Protein AF-A0A1I3XAD9-F1 (afdb_monomer_lite)

Secondary structure (DSSP, 8-state):
------HHHHTTS-HHHHHHHHHHHHHHHHHHHHHHHHHHHHHHHTT---TTS-GGGGGHHHHHTTSS-HHHHHHHTT-HHHHHHHTTS-HHHHHHHHTT--EEEEEEETTEEEEEEE-GGG--HHHHHHHEETTEEPPHHHHHHHHHHHHHHHTTTS----EEE-TTS-EEETTEEE-HHHHHHHHHHTT------------PPPPP-

pLDDT: mean 83.0, std 15.68, range [36.0, 98.0]

Radius of gyration: 29.57 Å; chains: 1; bounding box: 66×82×66 Å

Foldseek 3Di:
DDPDPDPVNLVPDDPVVNVVVVVVVVVVVQVVLLVVLLVVVVCVVVVHDPVPDQLLSVCSVCSPVVQERSQLSVQCSVPVLLRVQCSLDDHVVSNCLSVFAWFWFWDDDPNDTDIDTGRSVPDDSVRSVLQGDSVGGDDHVSSRVVVVVCVVCVVVPPPPFDWDADPVGWTDGNPDIDHPVNCCVVCVVVVDDDDDPPDPPPDDDDDDD

Structure (mmCIF, N/CA/C/O backbone):
data_AF-A0A1I3XAD9-F1
#
_entry.id   AF-A0A1I3XAD9-F1
#
loop_
_atom_site.group_PDB
_atom_site.id
_atom_site.type_symbol
_atom_site.label_atom_id
_atom_site.label_alt_id
_atom_site.label_comp_id
_atom_site.label_asym_id
_atom_site.label_entity_id
_atom_site.label_seq_id
_atom_site.pdbx_PDB_ins_code
_atom_site.Cartn_x
_atom_site.Cartn_y
_atom_site.Cartn_z
_atom_site.occupancy
_atom_site.B_iso_or_equiv
_atom_site.auth_seq_id
_atom_site.auth_comp_id
_atom_site.auth_asym_id
_atom_site.auth_atom_id
_atom_site.pdbx_PDB_model_num
ATOM 1 N N . MET A 1 1 ? -20.813 1.554 31.796 1.00 36.69 1 MET A N 1
ATOM 2 C CA . MET A 1 1 ? -20.181 0.317 32.292 1.00 36.69 1 MET A CA 1
ATOM 3 C C . MET A 1 1 ? -19.668 -0.424 31.075 1.00 36.69 1 MET A C 1
ATOM 5 O O . MET A 1 1 ? -20.460 -1.034 30.375 1.00 36.69 1 MET A O 1
ATOM 9 N N . THR A 1 2 ? -18.396 -0.248 30.735 1.00 48.62 2 THR A N 1
ATOM 10 C CA . THR A 1 2 ? -17.738 -1.014 29.672 1.00 48.62 2 THR A CA 1
ATOM 11 C C . THR A 1 2 ? -17.387 -2.379 30.251 1.00 48.62 2 THR A C 1
ATOM 13 O O . THR A 1 2 ? -16.624 -2.447 31.211 1.00 48.62 2 THR A O 1
ATOM 16 N N . ASN A 1 3 ? -17.983 -3.453 29.728 1.00 61.06 3 ASN A N 1
ATOM 17 C CA . ASN A 1 3 ? -17.513 -4.804 30.031 1.00 61.06 3 ASN A CA 1
ATOM 18 C C . ASN A 1 3 ? -16.080 -4.912 29.509 1.00 61.06 3 ASN A C 1
ATOM 20 O O . ASN A 1 3 ? -15.843 -4.784 28.311 1.00 61.06 3 ASN A O 1
ATOM 24 N N . GLU A 1 4 ? -15.126 -5.078 30.417 1.00 80.62 4 GLU A N 1
ATOM 25 C CA . GLU A 1 4 ? -13.714 -5.174 30.072 1.00 80.62 4 GLU A CA 1
ATOM 26 C C . GLU A 1 4 ? -13.449 -6.526 29.392 1.00 80.62 4 GLU A C 1
ATOM 28 O O . GLU A 1 4 ? -13.711 -7.596 29.956 1.00 80.62 4 GLU A O 1
ATOM 33 N N . PHE A 1 5 ? -12.968 -6.489 28.148 1.00 80.75 5 PHE A N 1
ATOM 34 C CA . PHE A 1 5 ? -12.587 -7.689 27.409 1.00 80.75 5 PHE A CA 1
ATOM 35 C C . PHE A 1 5 ? -11.226 -8.181 27.923 1.00 80.75 5 PHE A C 1
ATOM 37 O O . PHE A 1 5 ? -10.174 -7.703 27.503 1.00 80.75 5 PHE A O 1
ATOM 44 N N . THR A 1 6 ? -11.243 -9.105 28.886 1.00 85.75 6 THR A N 1
ATOM 45 C CA . THR A 1 6 ? -10.037 -9.682 29.500 1.00 85.75 6 THR A CA 1
ATOM 46 C C . THR A 1 6 ? -9.689 -11.045 28.897 1.00 85.75 6 THR A C 1
ATOM 48 O O . THR A 1 6 ? -10.543 -11.740 28.345 1.00 85.75 6 THR A O 1
ATOM 51 N N . LEU A 1 7 ? -8.430 -11.475 29.054 1.00 76.81 7 LEU A N 1
ATOM 52 C CA . LEU A 1 7 ? -7.969 -12.793 28.592 1.00 76.81 7 LEU A CA 1
ATOM 53 C C . LEU A 1 7 ? -8.743 -13.952 29.249 1.00 76.81 7 LEU A C 1
ATOM 55 O O . LEU A 1 7 ? -8.969 -14.985 28.624 1.00 76.81 7 LEU A O 1
ATOM 59 N N . GLU A 1 8 ? -9.144 -13.788 30.509 1.00 84.06 8 GLU A N 1
ATOM 60 C CA . GLU A 1 8 ? -9.916 -14.787 31.253 1.00 84.06 8 GLU A CA 1
ATOM 61 C C . GLU A 1 8 ? -11.344 -14.917 30.708 1.00 84.06 8 GLU A C 1
ATOM 63 O O . GLU A 1 8 ? -11.815 -16.032 30.494 1.00 84.06 8 GLU A O 1
ATOM 68 N N . ASN A 1 9 ? -11.985 -13.793 30.369 1.00 80.69 9 ASN A N 1
ATOM 69 C CA . ASN A 1 9 ? -13.290 -13.785 29.706 1.00 80.69 9 ASN A CA 1
ATOM 70 C C . ASN A 1 9 ? -13.207 -14.398 28.300 1.00 80.69 9 ASN A C 1
ATOM 72 O O . ASN A 1 9 ? -14.064 -15.199 27.932 1.00 80.69 9 ASN A O 1
ATOM 76 N N . ALA A 1 10 ? -12.147 -14.088 27.544 1.00 82.94 10 ALA A N 1
ATOM 77 C CA . ALA A 1 10 ? -11.934 -14.603 26.192 1.00 82.94 10 ALA A CA 1
ATOM 78 C C . ALA A 1 10 ? -11.789 -16.137 26.143 1.00 82.94 10 ALA A C 1
ATOM 80 O O . ALA A 1 10 ? -12.304 -16.770 25.228 1.00 82.94 10 ALA A O 1
ATOM 81 N N . ARG A 1 11 ? -11.155 -16.765 27.145 1.00 86.44 11 ARG A N 1
ATOM 82 C CA . ARG A 1 11 ? -10.999 -18.236 27.211 1.00 86.44 11 ARG A CA 1
ATOM 83 C C . ARG A 1 11 ? -12.318 -19.003 27.317 1.00 86.44 11 ARG A C 1
ATOM 85 O O . ARG A 1 11 ? -12.340 -20.192 27.021 1.00 86.44 11 ARG A O 1
ATOM 92 N N . ASN A 1 12 ? -13.384 -18.337 27.757 1.00 91.00 12 ASN A N 1
ATOM 93 C CA . ASN A 1 12 ? -14.710 -18.930 27.910 1.00 91.00 12 ASN A CA 1
ATOM 94 C C . ASN A 1 12 ? -15.613 -18.694 26.686 1.00 91.00 12 ASN A C 1
ATOM 96 O O . ASN A 1 12 ? -16.762 -19.135 26.686 1.00 91.00 12 ASN A O 1
ATOM 100 N N . LEU A 1 13 ? -15.123 -17.988 25.662 1.00 85.94 13 LEU A N 1
ATOM 101 C CA . LEU A 1 13 ? -15.841 -17.755 24.412 1.00 85.94 13 LEU A CA 1
ATOM 102 C C . LEU A 1 13 ? -15.621 -18.910 23.431 1.00 85.94 13 LEU A C 1
ATOM 104 O O . LEU A 1 13 ? -14.586 -19.572 23.434 1.00 85.94 13 LEU A O 1
ATOM 108 N N . THR A 1 14 ? -16.601 -19.130 22.560 1.00 91.88 14 THR A N 1
ATOM 109 C CA . THR A 1 14 ? -16.443 -20.019 21.401 1.00 91.88 14 THR A CA 1
ATOM 110 C C . THR A 1 14 ? -15.538 -19.388 20.342 1.00 91.88 14 THR A C 1
ATOM 112 O O . THR A 1 14 ? -15.427 -18.163 20.268 1.00 91.88 14 THR A O 1
ATOM 115 N N . ASP A 1 15 ? -14.955 -20.206 19.462 1.00 82.19 15 ASP A N 1
ATOM 116 C CA . ASP A 1 15 ? -14.120 -19.730 18.348 1.00 82.19 15 ASP A CA 1
ATOM 117 C C . ASP A 1 15 ? -14.834 -18.669 17.498 1.00 82.19 15 ASP A C 1
ATOM 119 O O . ASP A 1 15 ? -14.246 -17.643 17.162 1.00 82.19 15 ASP A O 1
ATOM 123 N N . GLN A 1 16 ? -16.125 -18.864 17.208 1.00 77.06 16 GLN A N 1
ATOM 124 C CA . GLN A 1 16 ? -16.910 -17.889 16.449 1.00 77.06 16 GLN A CA 1
ATOM 125 C C . GLN A 1 16 ? -17.059 -16.561 17.206 1.00 77.06 16 GLN A C 1
ATOM 127 O O . GLN A 1 16 ? -16.870 -15.503 16.616 1.00 77.06 16 GLN A O 1
ATOM 132 N N . GLN A 1 17 ? -17.324 -16.599 18.516 1.00 75.62 17 GLN A N 1
ATOM 133 C CA . GLN A 1 17 ? -17.413 -15.389 19.343 1.00 75.62 17 GLN A CA 1
ATOM 134 C C . GLN A 1 17 ? -16.070 -14.661 19.459 1.00 75.62 17 GLN A C 1
ATOM 136 O O . GLN A 1 17 ? -16.050 -13.435 19.510 1.00 75.62 17 GLN A O 1
ATOM 141 N N . LEU A 1 18 ? -14.952 -15.390 19.487 1.00 69.31 18 LEU A N 1
ATOM 142 C CA . LEU A 1 18 ? -13.614 -14.798 19.448 1.00 69.31 18 LEU A CA 1
ATOM 143 C C . LEU A 1 18 ? -13.343 -14.115 18.107 1.00 69.31 18 LEU A C 1
ATOM 145 O O . LEU A 1 18 ? -12.807 -13.010 18.092 1.00 69.31 18 LEU A O 1
ATOM 149 N N . VAL A 1 19 ? -13.738 -14.740 16.995 1.00 70.88 19 VAL A N 1
ATOM 150 C CA . VAL A 1 19 ? -13.646 -14.137 15.658 1.00 70.88 19 VAL A CA 1
ATOM 151 C C . VAL A 1 19 ? -14.513 -12.882 15.564 1.00 70.88 19 VAL A C 1
ATOM 153 O O . VAL A 1 19 ? -14.051 -11.870 15.042 1.00 70.88 19 VAL A O 1
ATOM 156 N N . ASP A 1 20 ? -15.738 -12.912 16.085 1.00 73.75 20 ASP A N 1
ATOM 157 C CA . ASP A 1 20 ? -16.648 -11.765 16.048 1.00 73.75 20 ASP A CA 1
ATOM 158 C C . ASP A 1 20 ? -16.145 -10.616 16.939 1.00 73.75 20 ASP A C 1
ATOM 160 O O . ASP A 1 20 ? -16.096 -9.474 16.488 1.00 73.75 20 ASP A O 1
ATOM 164 N N . ALA A 1 21 ? -15.670 -10.915 18.154 1.00 74.19 21 ALA A N 1
ATOM 165 C CA . ALA A 1 21 ? -15.057 -9.925 19.044 1.00 74.19 21 ALA A CA 1
ATOM 166 C C . ALA A 1 21 ? -13.765 -9.334 18.453 1.00 74.19 21 ALA A C 1
ATOM 168 O O . ALA A 1 21 ? -13.496 -8.142 18.600 1.00 74.19 21 ALA A O 1
ATOM 169 N N . LEU A 1 22 ? -12.971 -10.150 17.750 1.00 71.06 22 LEU A N 1
ATOM 170 C CA . LEU A 1 22 ? -11.796 -9.680 17.020 1.00 71.06 22 LEU A CA 1
ATOM 171 C C . LEU A 1 22 ? -12.199 -8.721 15.894 1.00 71.06 22 LEU A C 1
ATOM 173 O O . LEU A 1 22 ? -11.608 -7.652 15.781 1.00 71.06 22 LEU A O 1
ATOM 177 N N . LYS A 1 23 ? -13.212 -9.068 15.090 1.00 72.62 23 LYS A N 1
ATOM 178 C CA . LYS A 1 23 ? -13.738 -8.191 14.031 1.00 72.62 23 LYS A CA 1
ATOM 179 C C . LYS A 1 23 ? -14.268 -6.874 14.591 1.00 72.62 23 LYS A C 1
ATOM 181 O O . LYS A 1 23 ? -13.984 -5.826 14.024 1.00 72.62 23 LYS A O 1
ATOM 186 N N . GLU A 1 24 ? -14.988 -6.913 15.710 1.00 75.06 24 GLU A N 1
ATOM 187 C CA . GLU A 1 24 ? -15.470 -5.711 16.397 1.00 75.06 24 GLU A CA 1
ATOM 188 C C . GLU A 1 24 ? -14.301 -4.835 16.878 1.00 75.06 24 GLU A C 1
ATOM 190 O O . GLU A 1 24 ? -14.274 -3.634 16.610 1.00 75.06 24 GLU A O 1
ATOM 195 N N . GLY A 1 25 ? -13.283 -5.435 17.504 1.00 76.75 25 GLY A N 1
ATOM 196 C CA . GLY A 1 25 ? -12.079 -4.723 17.937 1.00 76.75 25 GLY A CA 1
ATOM 197 C C . GLY A 1 25 ? -11.274 -4.119 16.780 1.00 76.75 25 GLY A C 1
ATOM 198 O O . GLY A 1 25 ? -10.766 -3.000 16.898 1.00 76.75 25 GLY A O 1
ATOM 199 N N . LEU A 1 26 ? -11.185 -4.821 15.647 1.00 73.69 26 LEU A N 1
ATOM 200 C CA . LEU A 1 26 ? -10.559 -4.311 14.424 1.00 73.69 26 LEU A CA 1
ATOM 201 C C . LEU A 1 26 ? -11.357 -3.144 13.832 1.00 73.69 26 LEU A C 1
ATOM 203 O O . LEU A 1 26 ? -10.770 -2.098 13.577 1.00 73.69 26 LEU A O 1
ATOM 207 N N . ALA A 1 27 ? -12.684 -3.248 13.734 1.00 75.25 27 ALA A N 1
ATOM 208 C CA . ALA A 1 27 ? -13.535 -2.158 13.252 1.00 75.25 27 ALA A CA 1
ATOM 209 C C . ALA A 1 27 ? -13.432 -0.899 14.135 1.00 75.25 27 ALA A C 1
ATOM 211 O O . ALA A 1 27 ? -13.330 0.222 13.635 1.00 75.25 27 ALA A O 1
ATOM 212 N N . MET A 1 28 ? -13.384 -1.068 15.463 1.00 76.56 28 MET A N 1
ATOM 213 C CA . MET A 1 28 ? -13.118 0.042 16.386 1.00 76.56 28 MET A CA 1
ATOM 214 C C . MET A 1 28 ? -11.730 0.656 16.165 1.00 76.56 28 MET A C 1
ATOM 216 O O . MET A 1 28 ? -11.556 1.868 16.311 1.00 76.56 28 MET A O 1
ATOM 220 N N . SER A 1 29 ? -10.745 -0.169 15.810 1.00 85.25 29 SER A N 1
ATOM 221 C CA . SER A 1 29 ? -9.388 0.280 15.501 1.00 85.25 29 SER A CA 1
ATOM 222 C C . SER A 1 29 ? -9.341 1.058 14.185 1.00 85.25 29 SER A C 1
ATOM 224 O O . SER A 1 29 ? -8.701 2.102 14.140 1.00 85.25 29 SER A O 1
ATOM 226 N N . GLU A 1 30 ? -10.054 0.624 13.145 1.00 89.88 30 GLU A N 1
ATOM 227 C CA . GLU A 1 30 ? -10.167 1.346 11.871 1.00 89.88 30 GLU A CA 1
ATOM 228 C C . GLU A 1 30 ? -10.804 2.725 12.046 1.00 89.88 30 GLU A C 1
ATOM 230 O O . GLU A 1 30 ? -10.274 3.719 11.546 1.00 89.88 30 GLU A O 1
ATOM 235 N N . GLU A 1 31 ? -11.897 2.811 12.806 1.00 90.31 31 GLU A N 1
ATOM 236 C CA . GLU A 1 31 ? -12.541 4.091 13.108 1.00 90.31 31 GLU A CA 1
ATOM 237 C C . GLU A 1 31 ? -11.635 4.985 13.968 1.00 90.31 31 GLU A C 1
ATOM 239 O O . GLU A 1 31 ? -11.528 6.193 13.743 1.00 90.31 31 GLU A O 1
ATOM 244 N N . GLY A 1 32 ? -10.901 4.392 14.914 1.00 89.69 32 GLY A N 1
ATOM 245 C CA . GLY A 1 32 ? -9.867 5.083 15.681 1.00 89.69 32 GLY A CA 1
ATOM 246 C C . GLY A 1 32 ? -8.747 5.641 14.797 1.00 89.69 32 GLY A C 1
ATOM 247 O O . GLY A 1 32 ? -8.360 6.801 14.953 1.00 89.69 32 GLY A O 1
ATOM 248 N N . ILE A 1 33 ? -8.257 4.852 13.835 1.00 93.06 33 ILE A N 1
ATOM 249 C CA . ILE A 1 33 ? -7.243 5.267 12.856 1.00 93.06 33 ILE A CA 1
ATOM 250 C C . ILE A 1 33 ? -7.789 6.393 11.980 1.00 93.06 33 ILE A C 1
ATOM 252 O O . ILE A 1 33 ? -7.091 7.386 11.783 1.00 93.06 33 ILE A O 1
ATOM 256 N N . ARG A 1 34 ? -9.037 6.292 11.508 1.00 94.75 34 ARG A N 1
ATOM 257 C CA . ARG A 1 34 ? -9.701 7.340 10.721 1.00 94.75 34 ARG A CA 1
ATOM 258 C C . ARG A 1 34 ? -9.783 8.655 11.497 1.00 94.75 34 ARG A C 1
ATOM 260 O O . ARG A 1 34 ? -9.341 9.688 10.998 1.00 94.75 34 ARG A O 1
ATOM 267 N N . HIS A 1 35 ? -10.279 8.631 12.733 1.00 87.75 35 HIS A N 1
ATOM 268 C CA . HIS A 1 35 ? -10.352 9.822 13.585 1.00 87.75 35 HIS A CA 1
ATOM 269 C C . HIS A 1 35 ? -8.978 10.431 13.882 1.00 87.75 35 HIS A C 1
ATOM 271 O O . HIS A 1 35 ? -8.809 11.657 13.850 1.00 87.75 35 HIS A O 1
ATOM 277 N N . ALA A 1 36 ? -7.982 9.587 14.156 1.00 87.12 36 ALA A N 1
ATOM 278 C CA . ALA A 1 36 ? -6.614 10.035 14.356 1.00 87.12 36 ALA A CA 1
ATOM 279 C C . ALA A 1 36 ? -6.052 10.668 13.075 1.00 87.12 36 ALA A C 1
ATOM 281 O O . ALA A 1 36 ? -5.496 11.757 13.143 1.00 87.12 36 ALA A O 1
ATOM 282 N N . ALA A 1 37 ? -6.272 10.063 11.907 1.00 93.75 37 ALA A N 1
ATOM 283 C CA . ALA A 1 37 ? -5.837 10.593 10.619 1.00 93.75 37 ALA A CA 1
ATOM 284 C C . ALA A 1 37 ? -6.461 11.965 10.307 1.00 93.75 37 ALA A C 1
ATOM 286 O O . ALA A 1 37 ? -5.741 12.889 9.934 1.00 93.75 37 ALA A O 1
ATOM 287 N N . ILE A 1 38 ? -7.762 12.143 10.565 1.00 90.75 38 ILE A N 1
ATOM 288 C CA . ILE A 1 38 ? -8.439 13.449 10.463 1.00 90.75 38 ILE A CA 1
ATOM 289 C C . ILE A 1 38 ? -7.772 14.474 11.390 1.00 90.75 38 ILE A C 1
ATOM 291 O O . ILE A 1 38 ? -7.482 15.600 10.985 1.00 90.75 38 ILE A O 1
ATOM 295 N N . SER A 1 39 ? -7.490 14.080 12.633 1.00 85.19 39 SER A N 1
ATOM 296 C CA . SER A 1 39 ? -6.841 14.957 13.614 1.00 85.19 39 SER A CA 1
ATOM 297 C C . SER A 1 39 ? -5.437 15.369 13.166 1.00 85.19 39 SER A C 1
ATOM 299 O O . SER A 1 39 ? -5.072 16.537 13.281 1.00 85.19 39 SER A O 1
ATOM 301 N N . VAL A 1 40 ? -4.665 14.424 12.626 1.00 87.25 40 VAL A N 1
ATOM 302 C CA . VAL A 1 40 ? -3.318 14.651 12.090 1.00 87.25 40 VAL A CA 1
ATOM 303 C C . VAL A 1 40 ? -3.366 15.600 10.898 1.00 87.25 40 VAL A C 1
ATOM 305 O O . VAL A 1 40 ? -2.654 16.600 10.917 1.00 87.25 40 VAL A O 1
ATOM 308 N N . ALA A 1 41 ? -4.253 15.370 9.926 1.00 88.25 41 ALA A N 1
ATOM 309 C CA . ALA A 1 41 ? -4.398 16.237 8.757 1.00 88.25 41 ALA A CA 1
ATOM 310 C C . ALA A 1 41 ? -4.680 17.699 9.159 1.00 88.25 41 ALA A C 1
ATOM 312 O O . ALA A 1 41 ? -4.013 18.619 8.683 1.00 88.25 41 ALA A O 1
ATOM 313 N N . VAL A 1 42 ? -5.583 17.918 10.124 1.00 83.38 42 VAL A N 1
ATOM 314 C CA . VAL A 1 42 ? -5.889 19.258 10.662 1.00 83.38 42 VAL A CA 1
ATOM 315 C C . VAL A 1 42 ? -4.702 19.867 11.426 1.00 83.38 42 VAL A C 1
ATOM 317 O O . VAL A 1 42 ? -4.504 21.084 11.411 1.00 83.38 42 VAL A O 1
ATOM 320 N N . LEU A 1 43 ? -3.903 19.061 12.131 1.00 76.31 43 LEU A N 1
ATOM 321 C CA . LEU A 1 43 ? -2.706 19.539 12.832 1.00 76.31 43 LEU A CA 1
ATOM 322 C C . LEU A 1 43 ? -1.595 19.951 11.854 1.00 76.31 43 LEU A C 1
ATOM 324 O O . LEU A 1 43 ? -0.964 20.989 12.073 1.00 76.31 43 LEU A O 1
ATOM 328 N N . GLU A 1 44 ? -1.391 19.199 10.771 1.00 88.94 44 GLU A N 1
ATOM 329 C CA . GLU A 1 44 ? -0.445 19.540 9.701 1.00 88.94 44 GLU A CA 1
ATOM 330 C C . GLU A 1 44 ? -0.834 20.840 8.989 1.00 88.94 44 GLU A C 1
ATOM 332 O O . GLU A 1 44 ? 0.017 21.706 8.785 1.00 88.94 44 GLU A O 1
ATOM 337 N N . GLU A 1 45 ? -2.121 21.036 8.680 1.00 87.75 45 GLU A N 1
ATOM 338 C CA . GLU A 1 45 ? -2.640 22.294 8.115 1.00 87.75 45 GLU A CA 1
ATOM 339 C C . GLU A 1 45 ? -2.351 23.508 9.011 1.00 87.75 45 GLU A C 1
ATOM 341 O O . GLU A 1 45 ? -2.126 24.618 8.527 1.00 87.75 45 GLU A O 1
ATOM 346 N N . ARG A 1 46 ? -2.300 23.300 10.332 1.00 89.00 46 ARG A N 1
ATOM 347 C CA . ARG A 1 46 ? -1.933 24.322 11.328 1.00 89.00 46 ARG A CA 1
ATOM 348 C C . ARG A 1 46 ? -0.419 24.488 11.499 1.00 89.00 46 ARG A C 1
ATOM 350 O O . ARG A 1 46 ? 0.009 25.211 12.401 1.00 89.00 46 ARG A O 1
ATOM 357 N N . GLY A 1 47 ? 0.390 23.817 10.681 1.00 89.19 47 GLY A N 1
ATOM 358 C CA . GLY A 1 47 ? 1.848 23.885 10.714 1.00 89.19 47 GLY A CA 1
ATOM 359 C C . GLY A 1 47 ? 2.478 23.157 11.902 1.00 89.19 47 GLY A C 1
ATOM 360 O O . GLY A 1 47 ? 3.574 23.524 12.328 1.00 89.19 47 GLY A O 1
ATOM 361 N N . ARG A 1 48 ? 1.794 22.165 12.489 1.00 88.00 48 ARG A N 1
ATOM 362 C CA . ARG A 1 48 ? 2.388 21.313 13.529 1.00 88.00 48 ARG A CA 1
ATOM 363 C C . ARG A 1 48 ? 3.230 20.211 12.887 1.00 88.00 48 ARG A C 1
ATOM 365 O O . ARG A 1 48 ? 2.833 19.632 11.885 1.00 88.00 48 ARG A O 1
ATOM 372 N N . ASP A 1 49 ? 4.375 19.912 13.496 1.00 88.44 49 ASP A N 1
ATOM 373 C CA . ASP A 1 49 ? 5.249 18.818 13.067 1.00 88.44 49 ASP A CA 1
ATOM 374 C C . ASP A 1 49 ? 4.706 17.466 13.548 1.00 88.44 49 ASP A C 1
ATOM 376 O O . ASP A 1 49 ? 4.535 17.259 14.750 1.00 88.44 49 ASP A O 1
ATOM 380 N N . MET A 1 50 ? 4.446 16.563 12.603 1.00 88.25 50 MET A N 1
ATOM 381 C CA . MET A 1 50 ? 3.899 15.222 12.830 1.00 88.25 50 MET A CA 1
ATOM 382 C C . MET A 1 50 ? 4.930 14.105 12.588 1.00 88.25 50 MET A C 1
ATOM 384 O O . MET A 1 50 ? 4.576 12.928 12.571 1.00 88.25 50 MET A O 1
ATOM 388 N N . SER A 1 51 ? 6.215 14.441 12.433 1.00 85.81 51 SER A N 1
ATOM 389 C CA . SER A 1 51 ? 7.289 13.481 12.123 1.00 85.81 51 SER A CA 1
ATOM 390 C C . SER A 1 51 ? 7.475 12.361 13.159 1.00 85.81 51 SER A C 1
ATOM 392 O O . SER A 1 51 ? 8.046 11.319 12.846 1.00 85.81 51 SER A O 1
ATOM 394 N N . MET A 1 52 ? 6.971 12.558 14.379 1.00 84.50 52 MET A N 1
ATOM 395 C CA . MET A 1 52 ? 7.051 11.607 15.495 1.00 84.50 52 MET A CA 1
ATOM 396 C C . MET A 1 52 ? 5.987 10.498 15.440 1.00 84.50 52 MET A C 1
ATOM 398 O O . MET A 1 52 ? 6.010 9.589 16.271 1.00 84.50 52 MET A O 1
ATOM 402 N N . LEU A 1 53 ? 5.017 10.590 14.527 1.00 88.81 53 LEU A N 1
ATOM 403 C CA . LEU A 1 53 ? 3.918 9.634 14.443 1.00 88.81 53 LEU A CA 1
ATOM 404 C C . LEU A 1 53 ? 4.340 8.318 13.765 1.00 88.81 53 LEU A C 1
ATOM 406 O O . LEU A 1 53 ? 5.265 8.303 12.952 1.00 88.81 53 LEU A O 1
ATOM 410 N N . PRO A 1 54 ? 3.647 7.200 14.062 1.00 89.81 54 PRO A N 1
ATOM 411 C CA . PRO A 1 54 ? 3.834 5.942 13.345 1.00 89.81 54 PRO A CA 1
ATOM 412 C C . PRO A 1 54 ? 3.662 6.079 11.826 1.00 89.81 54 PRO A C 1
ATOM 414 O O . PRO A 1 54 ? 2.847 6.873 11.356 1.00 89.81 54 PRO A O 1
ATOM 417 N N . ASP A 1 55 ? 4.346 5.218 11.065 1.00 90.06 55 ASP A N 1
ATOM 418 C CA . ASP A 1 55 ? 4.327 5.218 9.592 1.00 90.06 55 ASP A CA 1
ATOM 419 C C . ASP A 1 55 ? 2.919 5.143 8.977 1.00 90.06 55 ASP A C 1
ATOM 421 O O . ASP A 1 55 ? 2.712 5.653 7.878 1.00 90.06 55 ASP A O 1
ATOM 425 N N . THR A 1 56 ? 1.941 4.557 9.675 1.00 88.88 56 THR A N 1
ATOM 426 C CA . THR A 1 56 ? 0.532 4.521 9.248 1.00 88.88 56 THR A CA 1
ATOM 427 C C . THR A 1 56 ? -0.036 5.923 9.004 1.00 88.88 56 THR A C 1
ATOM 429 O O . THR A 1 56 ? -0.804 6.119 8.068 1.00 88.88 56 THR A O 1
ATOM 432 N N . PHE A 1 57 ? 0.390 6.923 9.783 1.00 92.75 57 PHE A N 1
ATOM 433 C CA . PHE A 1 57 ? -0.076 8.307 9.652 1.00 92.75 57 PHE A CA 1
ATOM 434 C C . PHE A 1 57 ? 0.696 9.125 8.617 1.00 92.75 57 PHE A C 1
ATOM 436 O O . PHE A 1 57 ? 0.344 10.274 8.373 1.00 92.75 57 PHE A O 1
ATOM 443 N N . ARG A 1 58 ? 1.685 8.533 7.932 1.00 94.00 58 ARG A N 1
ATOM 444 C CA . ARG A 1 58 ? 2.304 9.158 6.752 1.00 94.00 58 ARG A CA 1
ATOM 445 C C . ARG A 1 58 ? 1.275 9.474 5.662 1.00 94.00 58 ARG A C 1
ATOM 447 O O . ARG A 1 58 ? 1.499 10.387 4.878 1.00 94.00 58 ARG A O 1
ATOM 454 N N . TYR A 1 59 ? 0.183 8.712 5.624 1.00 95.69 59 TYR A N 1
ATOM 455 C CA . TYR A 1 59 ? -0.922 8.848 4.674 1.00 95.69 59 TYR A CA 1
ATOM 456 C C . TYR A 1 59 ? -2.198 9.366 5.353 1.00 95.69 59 TYR A C 1
ATOM 458 O O . TYR A 1 59 ? -3.314 9.022 4.966 1.00 95.69 59 TYR A O 1
ATOM 466 N N . ALA A 1 60 ? -2.052 10.138 6.438 1.00 94.19 60 ALA A N 1
ATOM 467 C CA . ALA A 1 60 ? -3.187 10.613 7.225 1.00 94.19 60 ALA A CA 1
ATOM 468 C C . ALA A 1 60 ? -4.180 11.432 6.389 1.00 94.19 60 ALA A C 1
ATOM 470 O O . ALA A 1 60 ? -5.386 11.321 6.596 1.00 94.19 60 ALA A O 1
ATOM 471 N N . ARG A 1 61 ? -3.694 12.216 5.420 1.00 96.19 61 ARG A N 1
ATOM 472 C CA . ARG A 1 61 ? -4.558 13.007 4.541 1.00 96.19 61 ARG A CA 1
ATOM 473 C C . ARG A 1 61 ? -5.407 12.120 3.636 1.00 96.19 61 ARG A C 1
ATOM 475 O O . ARG A 1 61 ? -6.615 12.301 3.582 1.00 96.19 61 ARG A O 1
ATOM 482 N N . GLU A 1 62 ? -4.803 11.129 2.995 1.00 97.62 62 GLU A N 1
ATOM 483 C CA . GLU A 1 62 ? -5.500 10.192 2.116 1.00 97.62 62 GLU A CA 1
ATOM 484 C C . GLU A 1 62 ? -6.551 9.372 2.881 1.00 97.62 62 GLU A C 1
ATOM 486 O O . GLU A 1 62 ? -7.641 9.125 2.366 1.00 97.62 62 GLU A O 1
ATOM 491 N N . ILE A 1 63 ? -6.264 8.995 4.134 1.00 97.00 63 ILE A N 1
ATOM 492 C CA . ILE A 1 63 ? -7.240 8.334 5.016 1.00 97.00 63 ILE A CA 1
ATOM 493 C C . ILE A 1 63 ? -8.376 9.300 5.387 1.00 97.00 63 ILE A C 1
ATOM 495 O O . ILE A 1 63 ? -9.550 8.930 5.327 1.00 97.00 63 ILE A O 1
ATOM 499 N N . ALA A 1 64 ? -8.049 10.543 5.757 1.00 94.12 64 ALA A N 1
ATOM 500 C CA . ALA A 1 64 ? -9.029 11.557 6.151 1.00 94.12 64 ALA A CA 1
ATOM 501 C C . ALA A 1 64 ? -9.973 11.946 5.000 1.00 94.12 64 ALA A C 1
ATOM 503 O O . ALA A 1 64 ? -11.166 12.143 5.222 1.00 94.12 64 ALA A O 1
ATOM 504 N N . GLU A 1 65 ? -9.456 12.008 3.773 1.00 96.75 65 GLU A N 1
ATOM 505 C CA . GLU A 1 65 ? -10.218 12.292 2.551 1.00 96.75 65 GLU A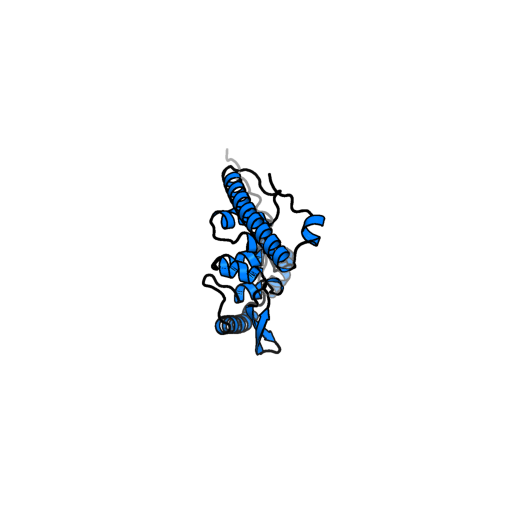 CA 1
ATOM 506 C C . GLU A 1 65 ? -11.006 11.074 2.032 1.00 96.75 65 GLU A C 1
ATOM 508 O O . GLU A 1 65 ? -11.751 11.192 1.060 1.00 96.75 65 GLU A O 1
ATOM 513 N N . GLY A 1 66 ? -10.863 9.904 2.666 1.00 96.38 66 GLY A N 1
ATOM 514 C CA . GLY A 1 66 ? -11.546 8.674 2.262 1.00 96.38 66 GLY A CA 1
ATOM 515 C C . GLY A 1 66 ? -11.000 8.049 0.976 1.00 96.38 66 GLY A C 1
ATOM 516 O O . GLY A 1 66 ? -11.713 7.294 0.321 1.00 96.38 66 GLY A O 1
ATOM 517 N N . GLN A 1 67 ? -9.756 8.362 0.606 1.00 97.44 67 GLN A N 1
ATOM 518 C CA . GLN A 1 67 ? -9.066 7.797 -0.559 1.00 97.44 67 GLN A CA 1
ATOM 519 C C . GLN A 1 67 ? -8.275 6.531 -0.211 1.00 97.44 67 GLN A C 1
ATOM 521 O O . GLN A 1 67 ? -8.072 5.680 -1.071 1.00 97.44 67 GLN A O 1
ATOM 526 N N . LEU A 1 68 ? -7.828 6.402 1.041 1.00 97.88 68 LEU A N 1
ATOM 527 C CA . LEU A 1 68 ? -7.105 5.237 1.545 1.00 97.88 68 LEU A CA 1
ATOM 528 C C . LEU A 1 68 ? -7.888 4.573 2.677 1.00 97.88 68 LEU A C 1
ATOM 530 O O . LEU A 1 68 ? -8.300 5.242 3.628 1.00 97.88 68 LEU A O 1
ATOM 534 N N . SER A 1 69 ? -8.056 3.254 2.605 1.00 97.75 69 SER A N 1
ATOM 535 C CA . SER A 1 69 ? -8.680 2.506 3.694 1.00 97.75 69 SER A CA 1
ATOM 536 C C . SER A 1 69 ? -7.802 2.537 4.958 1.00 97.75 69 SER A C 1
ATOM 538 O O . SER A 1 69 ? -6.595 2.279 4.864 1.00 97.75 69 SER A O 1
ATOM 540 N N . PRO A 1 70 ? -8.369 2.809 6.154 1.00 96.94 70 PRO A N 1
ATOM 541 C CA . PRO A 1 70 ? -7.645 2.701 7.421 1.00 96.94 70 PRO A CA 1
ATOM 542 C C . PRO A 1 70 ? -7.011 1.320 7.636 1.00 96.94 70 PRO A C 1
ATOM 544 O O . PRO A 1 70 ? -5.886 1.233 8.134 1.00 96.94 70 PRO A O 1
ATOM 547 N N . HIS A 1 71 ? -7.707 0.255 7.227 1.00 95.81 71 HIS A N 1
ATOM 548 C CA . HIS A 1 71 ? -7.239 -1.125 7.353 1.00 95.81 71 HIS A CA 1
ATOM 549 C C . HIS A 1 71 ? -6.036 -1.394 6.446 1.00 95.81 71 HIS A C 1
ATOM 551 O O . HIS A 1 71 ? -4.963 -1.785 6.919 1.00 95.81 71 HIS A O 1
ATOM 557 N N . ALA A 1 72 ? -6.153 -1.061 5.157 1.00 97.31 72 ALA A N 1
ATOM 558 C CA . ALA A 1 72 ? -5.039 -1.161 4.219 1.00 97.31 72 ALA A CA 1
ATOM 559 C C . ALA A 1 72 ? -3.830 -0.310 4.648 1.00 97.31 72 ALA A C 1
ATOM 561 O O . ALA A 1 72 ? -2.687 -0.772 4.580 1.00 97.31 72 ALA A O 1
ATOM 562 N N . ALA A 1 73 ? -4.060 0.911 5.145 1.00 96.69 73 ALA A N 1
ATOM 563 C CA . ALA A 1 73 ? -3.001 1.769 5.669 1.00 96.69 73 ALA A CA 1
ATOM 564 C C . ALA A 1 73 ? -2.275 1.125 6.856 1.00 96.69 73 ALA A C 1
ATOM 566 O O . ALA A 1 73 ? -1.048 1.186 6.928 1.00 96.69 73 ALA A O 1
ATOM 567 N N . TRP A 1 74 ? -3.012 0.499 7.776 1.00 94.94 74 TRP A N 1
ATOM 568 C CA . TRP A 1 74 ? -2.446 -0.181 8.937 1.00 94.94 74 TRP A CA 1
ATOM 569 C C . TRP A 1 74 ? -1.528 -1.340 8.536 1.00 94.94 74 TRP A C 1
ATOM 571 O O . TRP A 1 74 ? -0.373 -1.388 8.970 1.00 94.94 74 TRP A O 1
ATOM 581 N N . LEU A 1 75 ? -2.005 -2.237 7.668 1.00 95.69 75 LEU A N 1
ATOM 582 C CA . LEU A 1 75 ? -1.256 -3.431 7.263 1.00 95.69 75 LEU A CA 1
ATOM 583 C C . LEU A 1 75 ? -0.076 -3.113 6.334 1.00 95.69 75 LEU A C 1
ATOM 585 O O . LEU A 1 75 ? 0.990 -3.725 6.440 1.00 95.69 75 LEU A O 1
ATOM 589 N N . LEU A 1 76 ? -0.230 -2.126 5.447 1.00 96.62 76 LEU A N 1
ATOM 590 C CA . LEU A 1 76 ? 0.752 -1.814 4.405 1.00 96.62 76 LEU A CA 1
ATOM 591 C C . LEU A 1 76 ? 1.658 -0.619 4.733 1.00 96.62 76 LEU A C 1
ATOM 593 O O . LEU A 1 76 ? 2.530 -0.292 3.924 1.00 96.62 76 LEU A O 1
ATOM 597 N N . ALA A 1 77 ? 1.531 0.006 5.913 1.00 93.62 77 ALA A N 1
ATOM 598 C CA . ALA A 1 77 ? 2.304 1.190 6.325 1.00 93.62 77 ALA A CA 1
ATOM 599 C C . ALA A 1 77 ? 3.820 1.057 6.091 1.00 93.62 77 ALA A C 1
ATOM 601 O O . ALA A 1 77 ? 4.498 2.005 5.687 1.00 93.62 77 ALA A O 1
ATOM 602 N N . ARG A 1 78 ? 4.358 -0.148 6.317 1.00 94.00 78 ARG A N 1
ATOM 603 C CA . ARG A 1 78 ? 5.792 -0.455 6.192 1.00 94.00 78 ARG A CA 1
ATOM 604 C C . ARG A 1 78 ? 6.261 -0.668 4.754 1.00 94.00 78 ARG A C 1
ATOM 606 O O . ARG A 1 78 ? 7.462 -0.798 4.525 1.00 94.00 78 ARG A O 1
ATOM 613 N N . ILE A 1 79 ? 5.347 -0.697 3.785 1.00 95.06 79 ILE A N 1
ATOM 614 C CA . ILE A 1 79 ? 5.634 -0.911 2.364 1.00 95.06 79 ILE A CA 1
ATOM 615 C C . ILE A 1 79 ? 5.083 0.289 1.575 1.00 95.06 79 ILE A C 1
ATOM 617 O O . ILE A 1 79 ? 4.044 0.195 0.925 1.00 95.06 79 ILE A O 1
ATOM 621 N N . PRO A 1 80 ? 5.780 1.442 1.565 1.00 93.19 80 PRO A N 1
ATOM 622 C CA . PRO A 1 80 ? 5.234 2.690 1.020 1.00 93.19 80 PRO A CA 1
ATOM 623 C C . PRO A 1 80 ? 4.838 2.614 -0.458 1.00 93.19 80 PRO A C 1
ATOM 625 O O . PRO A 1 80 ? 3.958 3.338 -0.922 1.00 93.19 80 PRO A O 1
ATOM 628 N N . HIS A 1 81 ? 5.516 1.753 -1.219 1.00 94.31 81 HIS A N 1
ATOM 629 C CA . HIS A 1 81 ? 5.214 1.515 -2.626 1.00 94.31 81 HIS A CA 1
ATOM 630 C C . HIS A 1 81 ? 3.920 0.719 -2.830 1.00 94.31 81 HIS A C 1
ATOM 632 O O . HIS A 1 81 ? 3.258 0.938 -3.841 1.00 94.31 81 HIS A O 1
ATOM 638 N N . ALA A 1 82 ? 3.540 -0.140 -1.879 1.00 96.56 82 ALA A N 1
ATOM 639 C CA . ALA A 1 82 ? 2.280 -0.874 -1.917 1.00 96.56 82 ALA A CA 1
ATOM 640 C C . ALA A 1 82 ? 1.101 0.094 -1.780 1.00 96.56 82 ALA A C 1
ATOM 642 O O . ALA A 1 82 ? 0.267 0.140 -2.679 1.00 96.56 82 ALA A O 1
ATOM 643 N N . ILE A 1 83 ? 1.111 0.955 -0.750 1.00 96.75 83 ILE A N 1
ATOM 644 C CA . ILE A 1 83 ? 0.065 1.973 -0.540 1.00 96.75 83 ILE A CA 1
ATOM 645 C C . ILE A 1 83 ? -0.108 2.849 -1.783 1.00 96.75 83 ILE A C 1
ATOM 647 O O . ILE A 1 83 ? -1.213 2.980 -2.294 1.00 96.75 83 ILE A O 1
ATOM 651 N N . ARG A 1 84 ? 0.987 3.381 -2.345 1.00 95.12 84 ARG A N 1
ATOM 652 C CA . ARG A 1 84 ? 0.906 4.201 -3.570 1.00 95.12 84 ARG A CA 1
ATOM 653 C C . ARG A 1 84 ? 0.321 3.452 -4.768 1.00 95.12 84 ARG A C 1
ATOM 655 O O . ARG A 1 84 ? -0.244 4.092 -5.644 1.00 95.12 84 ARG A O 1
ATOM 662 N N . SER A 1 85 ? 0.514 2.137 -4.837 1.00 96.19 85 SER A N 1
ATOM 663 C CA . SER A 1 85 ? 0.022 1.327 -5.954 1.00 96.19 85 SER A CA 1
ATOM 664 C C . SER A 1 85 ? -1.474 1.035 -5.837 1.00 96.19 85 SER A C 1
ATOM 666 O O . SER A 1 85 ? -2.142 0.951 -6.860 1.00 96.19 85 SER A O 1
ATOM 668 N N . ILE A 1 86 ? -1.998 0.906 -4.614 1.00 97.31 86 ILE A N 1
ATOM 669 C CA . ILE A 1 86 ? -3.417 0.608 -4.374 1.00 97.31 86 ILE A CA 1
ATOM 670 C C . ILE A 1 86 ? -4.277 1.853 -4.153 1.00 97.31 86 ILE A C 1
ATOM 672 O O . ILE A 1 86 ? -5.488 1.762 -4.280 1.00 97.31 86 ILE A O 1
ATOM 676 N N . LEU A 1 87 ? -3.675 3.007 -3.847 1.00 96.81 87 LEU A N 1
ATOM 677 C CA . LEU A 1 87 ? -4.395 4.254 -3.568 1.00 96.81 87 LEU A CA 1
ATOM 678 C C . LEU A 1 87 ? -5.438 4.640 -4.641 1.00 96.81 87 LEU A C 1
ATOM 680 O O . LEU A 1 87 ? -6.505 5.111 -4.265 1.00 96.81 87 LEU A O 1
ATOM 684 N N . PRO A 1 88 ? -5.202 4.433 -5.955 1.00 96.31 88 PRO A N 1
ATOM 685 C CA . PRO A 1 88 ? -6.211 4.736 -6.975 1.00 96.31 88 PRO A CA 1
ATOM 686 C C . PRO A 1 88 ? -7.405 3.765 -7.004 1.00 96.31 88 PRO A C 1
ATOM 688 O O . PRO A 1 88 ? -8.361 3.999 -7.740 1.00 96.31 88 PRO A O 1
ATOM 691 N N . LEU A 1 89 ? -7.337 2.644 -6.283 1.00 96.25 89 LEU A N 1
ATOM 692 C CA . LEU A 1 89 ? -8.347 1.589 -6.319 1.00 96.25 89 LEU A CA 1
ATOM 693 C C . LEU A 1 89 ? -9.524 1.900 -5.380 1.00 96.25 89 LEU A C 1
ATOM 695 O O . LEU A 1 89 ? -9.350 2.627 -4.403 1.00 96.25 89 LEU A O 1
ATOM 699 N N . PRO A 1 90 ? -10.705 1.304 -5.618 1.00 96.25 90 PRO A N 1
ATOM 700 C CA . PRO A 1 90 ? -11.802 1.296 -4.651 1.00 96.25 90 PRO A CA 1
ATOM 701 C C . PRO A 1 90 ? -11.377 0.759 -3.271 1.00 96.25 90 PRO A C 1
ATOM 703 O O . PRO A 1 90 ? -10.542 -0.143 -3.194 1.00 96.25 90 PRO A O 1
ATOM 706 N N . LEU A 1 91 ? -11.943 1.307 -2.186 1.00 96.50 91 LEU A N 1
ATOM 707 C CA . LEU A 1 91 ? -11.551 0.980 -0.803 1.00 96.50 91 LEU A CA 1
ATOM 708 C C . LEU A 1 91 ? -11.698 -0.514 -0.470 1.00 96.50 91 LEU A C 1
ATOM 710 O O . LEU A 1 91 ? -10.822 -1.083 0.170 1.00 96.50 91 LEU A O 1
ATOM 714 N N . ASP A 1 92 ? -12.755 -1.157 -0.961 1.00 96.75 92 ASP A N 1
ATOM 715 C CA . ASP A 1 92 ? -12.988 -2.597 -0.825 1.00 96.75 92 ASP A CA 1
ATOM 716 C C . ASP A 1 92 ? -11.864 -3.419 -1.470 1.00 96.75 92 ASP A C 1
ATOM 718 O O . ASP A 1 92 ? -11.326 -4.334 -0.851 1.00 96.75 92 ASP A O 1
ATOM 722 N N . MET A 1 93 ? -11.422 -3.039 -2.673 1.00 96.75 93 MET A N 1
ATOM 723 C CA . MET A 1 93 ? -10.269 -3.686 -3.306 1.00 96.75 93 MET A CA 1
ATOM 724 C C . MET A 1 93 ? -8.966 -3.427 -2.542 1.00 96.75 93 MET A C 1
ATOM 726 O O . MET A 1 93 ? -8.110 -4.309 -2.486 1.00 96.75 93 MET A O 1
ATOM 730 N N . GLN A 1 94 ? -8.781 -2.231 -1.972 1.00 97.69 94 GLN A N 1
ATOM 731 C CA . GLN A 1 94 ? -7.603 -1.932 -1.151 1.00 97.69 94 GLN A CA 1
ATOM 732 C C . GLN A 1 94 ? -7.515 -2.879 0.054 1.00 97.69 94 GLN A C 1
ATOM 734 O O . GLN A 1 94 ? -6.429 -3.396 0.332 1.00 97.69 94 GLN A O 1
ATOM 739 N N . ASP A 1 95 ? -8.646 -3.133 0.715 1.00 97.62 95 ASP A N 1
ATOM 740 C CA . ASP A 1 95 ? -8.745 -4.041 1.860 1.00 97.62 95 ASP A CA 1
ATOM 741 C C . ASP A 1 95 ? -8.494 -5.494 1.460 1.00 97.62 95 ASP A C 1
ATOM 743 O O . ASP A 1 95 ? -7.639 -6.145 2.059 1.00 97.62 95 ASP A O 1
ATOM 747 N N . GLU A 1 96 ? -9.122 -5.978 0.382 1.00 97.69 96 GLU A N 1
ATOM 748 C CA . GLU A 1 96 ? -8.873 -7.331 -0.137 1.00 97.69 96 GLU A CA 1
ATOM 749 C C . GLU A 1 96 ? -7.381 -7.556 -0.442 1.00 97.69 96 GLU A C 1
ATOM 751 O O . GLU A 1 96 ? -6.803 -8.597 -0.111 1.00 97.69 96 GLU A O 1
ATOM 756 N N . ILE A 1 97 ? -6.722 -6.567 -1.052 1.00 97.62 97 ILE A N 1
ATOM 757 C CA . ILE A 1 97 ? -5.291 -6.630 -1.363 1.00 97.62 97 ILE A CA 1
ATOM 758 C C . ILE A 1 97 ? -4.442 -6.636 -0.090 1.00 97.62 97 ILE A C 1
ATOM 760 O O . ILE A 1 97 ? -3.475 -7.403 -0.008 1.00 97.62 97 ILE A O 1
ATOM 764 N N . ALA A 1 98 ? -4.789 -5.811 0.898 1.00 97.38 98 ALA A N 1
ATOM 765 C CA . ALA A 1 98 ? -4.106 -5.781 2.185 1.00 97.38 98 ALA A CA 1
ATOM 766 C C . ALA A 1 98 ? -4.255 -7.110 2.947 1.00 97.38 98 ALA A C 1
ATOM 768 O O . ALA A 1 98 ? -3.279 -7.582 3.535 1.00 97.38 98 ALA A O 1
ATOM 769 N N . ASP A 1 99 ? -5.410 -7.769 2.837 1.00 96.75 99 ASP A N 1
ATOM 770 C CA . ASP A 1 99 ? -5.691 -9.091 3.414 1.00 96.75 99 ASP A CA 1
ATOM 771 C C . ASP A 1 99 ? -4.996 -10.251 2.684 1.00 96.75 99 ASP A C 1
ATOM 773 O O . ASP A 1 99 ? -5.047 -11.403 3.120 1.00 96.75 99 ASP A O 1
ATOM 777 N N . GLY A 1 100 ? -4.286 -9.963 1.591 1.00 97.25 100 GLY A N 1
ATOM 778 C CA . GLY A 1 100 ? -3.489 -10.948 0.869 1.00 97.25 100 GLY A CA 1
ATOM 779 C C . GLY A 1 100 ? -4.180 -11.535 -0.357 1.00 97.25 100 GLY A C 1
ATOM 780 O O . GLY A 1 100 ? -3.843 -12.654 -0.759 1.00 97.25 100 GLY A O 1
ATOM 781 N N . MET A 1 101 ? -5.097 -10.796 -0.994 1.00 97.69 101 MET A N 1
ATOM 782 C CA . MET A 1 101 ? -5.569 -11.124 -2.341 1.00 97.69 101 MET A CA 1
ATOM 783 C C . MET A 1 101 ? -4.373 -11.411 -3.258 1.00 97.69 101 MET A C 1
ATOM 785 O O . MET A 1 101 ? -3.404 -10.647 -3.337 1.00 97.69 101 MET A O 1
ATOM 789 N N . LYS A 1 102 ? -4.443 -12.538 -3.971 1.00 97.69 102 LYS A N 1
ATOM 790 C CA . LYS A 1 102 ? -3.440 -12.898 -4.970 1.00 97.69 102 LYS A CA 1
ATOM 791 C C . LYS A 1 102 ? -3.707 -12.156 -6.266 1.00 97.69 102 LYS A C 1
ATOM 793 O O . LYS A 1 102 ? -4.807 -12.198 -6.811 1.00 97.69 102 LYS A O 1
ATOM 798 N N . ILE A 1 103 ? -2.665 -11.525 -6.782 1.00 97.19 103 ILE A N 1
ATOM 799 C CA . ILE A 1 103 ? -2.720 -10.714 -7.986 1.00 97.19 103 ILE A CA 1
ATOM 800 C C . ILE A 1 103 ? -1.937 -11.417 -9.075 1.00 97.19 103 ILE A C 1
ATOM 802 O O . ILE A 1 103 ? -0.779 -11.806 -8.900 1.00 97.19 103 ILE A O 1
ATOM 806 N N . LYS A 1 104 ? -2.592 -11.568 -10.222 1.00 96.75 104 LYS A N 1
ATOM 807 C CA . LYS A 1 104 ? -1.990 -12.153 -11.409 1.00 96.75 104 LYS A CA 1
ATOM 808 C C . LYS A 1 104 ? -0.982 -11.180 -12.008 1.00 96.75 104 LYS A C 1
ATOM 810 O O . LYS A 1 104 ? -1.3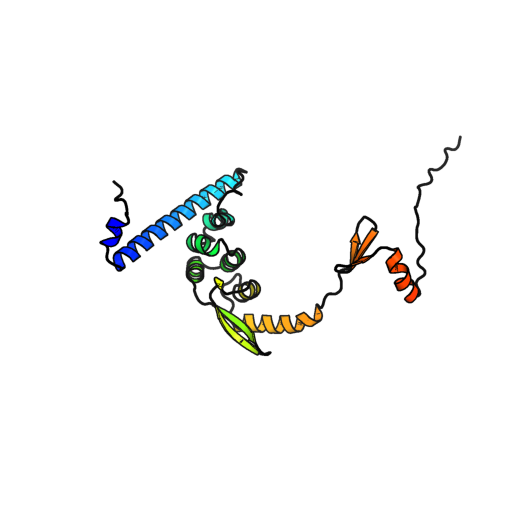34 -10.067 -12.407 1.00 96.75 104 LYS A O 1
ATOM 815 N N . ILE A 1 105 ? 0.264 -11.621 -12.114 1.00 96.25 105 ILE A N 1
ATOM 816 C CA . ILE A 1 105 ? 1.365 -10.828 -12.648 1.00 96.25 105 ILE A CA 1
ATOM 817 C C . ILE A 1 105 ? 2.021 -11.509 -13.843 1.00 96.25 105 ILE A C 1
ATOM 819 O O . ILE A 1 105 ? 2.104 -12.736 -13.925 1.00 96.25 105 ILE A O 1
ATOM 823 N N . ALA A 1 106 ? 2.525 -10.704 -14.774 1.00 95.19 106 ALA A N 1
ATOM 824 C CA . ALA A 1 106 ? 3.411 -11.195 -15.819 1.00 95.19 106 ALA A CA 1
ATOM 825 C C . ALA A 1 106 ? 4.859 -11.239 -15.313 1.00 95.19 106 ALA A C 1
ATOM 827 O O . ALA A 1 106 ? 5.381 -10.255 -14.788 1.00 95.19 106 ALA A O 1
ATOM 828 N N . VAL A 1 107 ? 5.526 -12.378 -15.496 1.00 92.56 107 VAL A N 1
ATOM 829 C CA . VAL A 1 107 ? 6.941 -12.574 -15.151 1.00 92.56 107 VAL A CA 1
ATOM 830 C C . VAL A 1 107 ? 7.710 -13.130 -16.339 1.00 92.56 107 VAL A C 1
ATOM 832 O O . VAL A 1 107 ? 7.172 -13.889 -17.147 1.00 92.56 107 VAL A O 1
ATOM 835 N N . ARG A 1 108 ? 8.988 -12.764 -16.453 1.00 88.00 108 ARG A N 1
ATOM 836 C CA . ARG A 1 108 ? 9.886 -13.338 -17.454 1.00 88.00 108 ARG A CA 1
ATOM 837 C C . ARG A 1 108 ? 10.664 -14.493 -16.838 1.00 88.00 108 ARG A C 1
ATOM 839 O O . ARG A 1 108 ? 11.342 -14.309 -15.831 1.00 88.00 108 ARG A O 1
ATOM 846 N N . LYS A 1 109 ? 10.582 -15.670 -17.452 1.00 88.19 109 LYS A N 1
ATOM 847 C CA . LYS A 1 109 ? 11.349 -16.853 -17.057 1.00 88.19 109 LYS A CA 1
ATOM 848 C C . LYS A 1 109 ? 11.815 -17.578 -18.312 1.00 88.19 109 LYS A C 1
ATOM 850 O O . LYS A 1 109 ? 11.017 -17.811 -19.215 1.00 88.19 109 LYS A O 1
ATOM 855 N N . ASP A 1 110 ? 13.113 -17.858 -18.398 1.00 86.75 110 ASP A N 1
ATOM 856 C CA . ASP A 1 110 ? 13.736 -18.578 -19.519 1.00 86.75 110 ASP A CA 1
ATOM 857 C C . ASP A 1 110 ? 13.383 -17.995 -20.906 1.00 86.75 110 ASP A C 1
ATOM 859 O O . ASP A 1 110 ? 13.075 -18.711 -21.858 1.00 86.75 110 ASP A O 1
ATOM 863 N N . GLY A 1 111 ? 13.362 -16.660 -21.016 1.00 83.56 111 GLY A N 1
ATOM 864 C CA . GLY A 1 111 ? 13.040 -15.958 -22.267 1.00 83.56 111 GLY A CA 1
ATOM 865 C C . GLY A 1 111 ? 11.568 -16.042 -22.693 1.00 83.56 111 GLY A C 1
ATOM 866 O O . GLY A 1 111 ? 11.233 -15.688 -23.827 1.00 83.56 111 GLY A O 1
ATOM 867 N N . ARG A 1 112 ? 10.672 -16.488 -21.806 1.00 88.81 112 ARG A N 1
ATOM 868 C CA . ARG A 1 112 ? 9.220 -16.535 -22.024 1.00 88.81 112 ARG A CA 1
ATOM 869 C C . ARG A 1 112 ? 8.489 -15.706 -20.978 1.00 88.81 112 ARG A C 1
ATOM 871 O O . ARG A 1 112 ? 8.943 -15.568 -19.846 1.00 88.81 112 ARG A O 1
ATOM 878 N N . THR A 1 113 ? 7.353 -15.134 -21.372 1.00 91.88 113 THR A N 1
ATOM 879 C CA . THR A 1 113 ? 6.470 -14.419 -20.448 1.00 91.88 113 THR A CA 1
ATOM 880 C C . THR A 1 113 ? 5.459 -15.416 -19.912 1.00 91.88 113 THR A C 1
ATOM 882 O O . THR A 1 113 ? 4.745 -16.049 -20.686 1.00 91.88 113 THR A O 1
ATOM 885 N N . MET A 1 114 ? 5.435 -15.581 -18.598 1.00 93.31 114 MET A N 1
ATOM 886 C CA . MET A 1 114 ? 4.553 -16.498 -17.890 1.00 93.31 114 MET A CA 1
ATOM 887 C C . MET A 1 114 ? 3.662 -15.718 -16.932 1.00 93.31 114 MET A C 1
ATOM 889 O O . MET A 1 114 ? 4.006 -14.613 -16.510 1.00 93.31 114 MET A O 1
ATOM 893 N N . SER A 1 115 ? 2.519 -16.306 -16.599 1.00 94.19 115 SER A N 1
ATOM 894 C CA . SER A 1 115 ? 1.683 -15.827 -15.507 1.00 94.19 115 SER A CA 1
ATOM 895 C C . SER A 1 115 ? 2.180 -16.397 -14.188 1.00 94.19 115 SER A C 1
ATOM 897 O O . SER A 1 115 ? 2.487 -17.584 -14.109 1.00 94.19 115 SER A O 1
ATOM 899 N N . ASP A 1 116 ? 2.199 -15.556 -13.167 1.00 95.56 116 ASP A N 1
ATOM 900 C CA . ASP A 1 116 ? 2.423 -15.915 -11.768 1.00 95.56 116 ASP A CA 1
ATOM 901 C C . ASP A 1 116 ? 1.340 -15.231 -10.917 1.00 95.56 116 ASP A C 1
ATOM 903 O O . ASP A 1 116 ? 0.681 -14.302 -11.390 1.00 95.56 116 ASP A O 1
ATOM 907 N N . GLU A 1 117 ? 1.127 -15.689 -9.690 1.00 97.00 117 GLU A N 1
ATOM 908 C CA . GLU A 1 117 ? 0.169 -15.097 -8.752 1.00 97.00 117 GLU A CA 1
ATOM 909 C C . GLU A 1 117 ? 0.869 -14.802 -7.435 1.00 97.00 117 GLU A C 1
ATOM 911 O O . GLU A 1 117 ? 1.445 -15.696 -6.818 1.00 97.00 117 GLU A O 1
ATOM 916 N N . ARG A 1 118 ? 0.827 -13.540 -7.006 1.00 97.25 118 ARG A N 1
ATOM 917 C CA . ARG A 1 118 ? 1.526 -13.084 -5.801 1.00 97.25 118 ARG A CA 1
ATOM 918 C C . ARG A 1 118 ? 0.652 -12.189 -4.956 1.00 97.25 118 ARG A C 1
ATOM 920 O O . ARG A 1 118 ? -0.167 -11.442 -5.485 1.00 97.25 118 ARG A O 1
ATOM 927 N N . THR A 1 119 ? 0.863 -12.240 -3.651 1.00 98.00 119 THR A N 1
ATOM 928 C CA . THR A 1 119 ? 0.344 -11.216 -2.743 1.00 98.00 119 THR A CA 1
ATOM 929 C C . THR A 1 119 ? 1.150 -9.927 -2.902 1.00 98.00 119 THR A C 1
ATOM 931 O O . THR A 1 119 ? 2.306 -9.952 -3.338 1.00 98.00 119 THR A O 1
ATOM 934 N N . ILE A 1 120 ? 0.580 -8.789 -2.500 1.00 97.50 120 ILE A N 1
ATOM 935 C CA . ILE A 1 120 ? 1.283 -7.499 -2.572 1.00 97.50 120 ILE A CA 1
ATOM 936 C C . ILE A 1 120 ? 2.598 -7.490 -1.767 1.00 97.50 120 ILE A C 1
ATOM 938 O O . ILE A 1 120 ? 3.555 -6.819 -2.152 1.00 97.50 120 ILE A O 1
ATOM 942 N N . TYR A 1 121 ? 2.677 -8.298 -0.704 1.00 97.31 121 TYR A N 1
ATOM 943 C CA . TYR A 1 121 ? 3.856 -8.466 0.152 1.00 97.31 121 TYR A CA 1
ATOM 944 C C . TYR A 1 121 ? 5.031 -9.168 -0.549 1.00 97.31 121 TYR A C 1
ATOM 946 O O . TYR A 1 121 ? 6.187 -8.963 -0.183 1.00 97.31 121 TYR A O 1
ATOM 954 N N . GLU A 1 122 ? 4.751 -9.984 -1.567 1.00 96.94 122 GLU A N 1
ATOM 955 C CA . GLU A 1 122 ? 5.741 -10.782 -2.309 1.00 96.94 122 GLU A CA 1
ATOM 956 C C . GLU A 1 122 ? 6.177 -10.114 -3.624 1.00 96.94 122 GLU A C 1
ATOM 958 O O . GLU A 1 122 ? 7.009 -10.646 -4.375 1.00 96.94 122 GLU A O 1
ATOM 963 N N . MET A 1 123 ? 5.584 -8.963 -3.943 1.00 96.25 123 MET A N 1
ATOM 964 C CA . MET A 1 123 ? 5.826 -8.235 -5.179 1.00 96.25 123 MET A CA 1
ATOM 965 C C . MET A 1 123 ? 6.969 -7.233 -5.016 1.00 96.25 123 MET A C 1
ATOM 967 O O . MET A 1 123 ? 7.039 -6.450 -4.073 1.00 96.25 123 MET A O 1
ATOM 971 N N . SER A 1 124 ? 7.867 -7.205 -5.996 1.00 94.38 124 SER A N 1
ATOM 972 C CA . SER A 1 124 ? 8.819 -6.107 -6.166 1.00 94.38 124 SER A CA 1
ATOM 973 C C . SER A 1 124 ? 8.110 -4.828 -6.623 1.00 94.38 124 SER A C 1
ATOM 975 O O . SER A 1 124 ? 7.043 -4.872 -7.236 1.00 94.38 124 SER A O 1
ATOM 977 N N . GLN A 1 125 ? 8.744 -3.671 -6.421 1.00 92.38 125 GLN A N 1
ATOM 978 C CA . GLN A 1 125 ? 8.208 -2.380 -6.872 1.00 92.38 125 GLN A CA 1
ATOM 979 C C . GLN A 1 125 ? 7.898 -2.354 -8.381 1.00 92.38 125 GLN A C 1
ATOM 981 O O . GLN A 1 125 ? 6.909 -1.759 -8.805 1.00 92.38 125 GLN A O 1
ATOM 986 N N . LEU A 1 126 ? 8.723 -3.014 -9.205 1.00 91.00 126 LEU A N 1
ATOM 987 C CA . LEU A 1 126 ? 8.477 -3.118 -10.644 1.00 91.00 126 LEU A CA 1
ATOM 988 C C . LEU A 1 126 ? 7.216 -3.939 -10.943 1.00 91.00 126 LEU A C 1
ATOM 990 O O . LEU A 1 126 ? 6.426 -3.538 -11.793 1.00 91.00 126 LEU A O 1
ATOM 994 N N . GLN A 1 127 ? 7.028 -5.059 -10.240 1.00 94.56 127 GLN A N 1
ATOM 995 C CA . GLN A 1 127 ? 5.834 -5.894 -10.380 1.00 94.56 127 GLN A CA 1
ATOM 996 C C . GLN A 1 127 ? 4.580 -5.149 -9.920 1.00 94.56 127 GLN A C 1
ATOM 998 O O . GLN A 1 127 ? 3.575 -5.217 -10.614 1.00 94.56 127 GLN A O 1
ATOM 1003 N N . MET A 1 128 ? 4.642 -4.382 -8.824 1.00 95.31 128 MET A N 1
ATOM 1004 C CA . MET A 1 128 ? 3.523 -3.529 -8.400 1.00 95.31 128 MET A CA 1
ATOM 1005 C C . 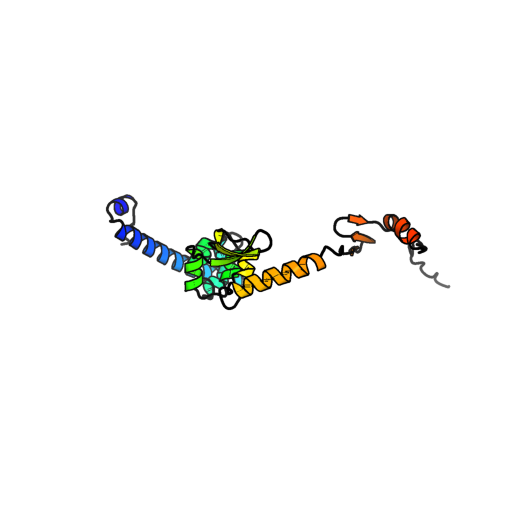MET A 1 128 ? 3.170 -2.501 -9.476 1.00 95.31 128 MET A C 1
ATOM 1007 O O . MET A 1 128 ? 2.024 -2.426 -9.897 1.00 95.31 128 MET A O 1
ATOM 1011 N N . ARG A 1 129 ? 4.160 -1.77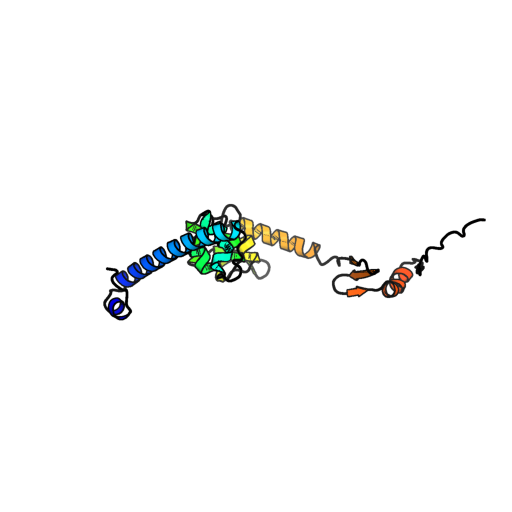5 -10.010 1.00 92.00 129 ARG A N 1
ATOM 1012 C CA . ARG A 1 129 ? 3.924 -0.786 -11.075 1.00 92.00 129 ARG A CA 1
ATOM 1013 C C . ARG A 1 129 ? 3.325 -1.396 -12.349 1.00 92.00 129 ARG A C 1
ATOM 1015 O O . ARG A 1 129 ? 2.678 -0.699 -13.117 1.00 92.00 129 ARG A O 1
ATOM 1022 N N . LEU A 1 130 ? 3.598 -2.672 -12.613 1.00 92.44 130 LEU A N 1
ATOM 1023 C CA . LEU A 1 130 ? 3.012 -3.400 -13.736 1.00 92.44 130 LEU A CA 1
ATOM 1024 C C . LEU A 1 130 ? 1.580 -3.840 -13.444 1.00 92.44 130 LEU A C 1
ATOM 1026 O O . LEU A 1 130 ? 0.698 -3.676 -14.285 1.00 92.44 130 LEU A O 1
ATOM 1030 N N . ALA A 1 131 ? 1.374 -4.419 -12.266 1.00 95.44 131 ALA A N 1
ATOM 1031 C CA . ALA A 1 131 ? 0.116 -5.021 -11.864 1.00 95.44 131 ALA A CA 1
ATOM 1032 C C . ALA A 1 131 ? -0.960 -3.988 -11.534 1.00 95.44 131 ALA A C 1
ATOM 1034 O O . ALA A 1 131 ? -2.131 -4.263 -11.759 1.00 95.44 131 ALA A O 1
ATOM 1035 N N . PHE A 1 132 ? -0.581 -2.811 -11.040 1.00 95.38 132 PHE A N 1
ATOM 1036 C CA . PHE A 1 132 ? -1.506 -1.757 -10.646 1.00 95.38 132 PHE A CA 1
ATOM 1037 C C . PHE A 1 132 ? -1.429 -0.569 -11.602 1.00 95.38 132 PHE A C 1
ATOM 1039 O O . PHE A 1 132 ? -0.349 -0.100 -11.957 1.00 95.38 132 PHE A O 1
ATOM 1046 N N . SER A 1 133 ? -2.595 -0.081 -12.005 1.00 89.62 133 SER A N 1
ATOM 1047 C CA . SER A 1 133 ? -2.784 1.116 -12.819 1.00 89.62 133 SER A CA 1
ATOM 1048 C C . SER A 1 133 ? -3.738 2.075 -12.110 1.00 89.62 133 SER A C 1
ATOM 1050 O O . SER A 1 133 ? -4.449 1.676 -11.191 1.00 89.62 133 SER A O 1
ATOM 1052 N N . GLU A 1 134 ? -3.815 3.319 -12.583 1.00 85.88 134 GLU A N 1
ATOM 1053 C CA . GLU A 1 134 ? -4.784 4.306 -12.078 1.00 85.88 134 GLU A CA 1
ATOM 1054 C C . GLU A 1 134 ? -6.240 3.828 -12.193 1.00 85.88 134 GLU A C 1
ATOM 1056 O O . GLU A 1 134 ? -7.096 4.268 -11.439 1.00 85.88 134 GLU A O 1
ATOM 1061 N N . THR A 1 135 ? -6.524 2.918 -13.129 1.00 86.56 135 THR A N 1
ATOM 1062 C CA . THR A 1 135 ? -7.877 2.420 -13.409 1.00 86.56 135 THR A CA 1
ATOM 1063 C C . THR A 1 135 ? -8.203 1.080 -12.753 1.00 86.56 135 THR A C 1
ATOM 1065 O O . THR A 1 135 ? -9.304 0.572 -12.948 1.00 86.56 135 THR A O 1
ATOM 1068 N N . GLY A 1 136 ? -7.254 0.451 -12.053 1.00 92.31 136 GLY A N 1
ATOM 1069 C CA . GLY A 1 136 ? -7.445 -0.909 -11.548 1.00 92.31 136 GLY A CA 1
ATOM 1070 C C . GLY A 1 136 ? -6.221 -1.811 -11.654 1.00 92.31 136 GLY A C 1
ATOM 1071 O O . GLY A 1 136 ? -5.118 -1.384 -12.011 1.00 92.31 136 GLY A O 1
ATOM 1072 N N . ILE A 1 137 ? -6.442 -3.103 -11.406 1.00 94.62 137 ILE A N 1
ATOM 1073 C CA . ILE A 1 137 ? -5.449 -4.151 -11.652 1.00 94.62 137 ILE A CA 1
ATOM 1074 C C . ILE A 1 137 ? -5.305 -4.360 -13.167 1.00 94.62 137 ILE A C 1
ATOM 1076 O O . ILE A 1 137 ? -6.253 -4.723 -13.865 1.00 94.62 137 ILE A O 1
ATOM 1080 N N . SER A 1 138 ? -4.101 -4.136 -13.682 1.00 94.31 138 SER A N 1
ATOM 1081 C CA . SER A 1 138 ? -3.759 -4.277 -15.094 1.00 94.31 138 SER A CA 1
ATOM 1082 C C . SER A 1 138 ? -3.973 -5.716 -15.581 1.00 94.31 138 SER A C 1
ATOM 1084 O O . SER A 1 138 ? -3.413 -6.649 -14.998 1.00 94.31 138 SER A O 1
ATOM 1086 N N . PRO A 1 139 ? -4.668 -5.930 -16.710 1.00 94.19 139 PRO A N 1
ATOM 1087 C CA . PRO A 1 139 ? -4.781 -7.251 -17.319 1.00 94.19 139 PRO A CA 1
ATOM 1088 C C . PRO A 1 139 ? -3.416 -7.848 -17.681 1.00 94.19 139 PRO A C 1
ATOM 1090 O O . PRO A 1 139 ? -2.518 -7.134 -18.138 1.00 94.19 139 PRO A O 1
ATOM 1093 N N . PHE A 1 140 ? -3.282 -9.171 -17.554 1.00 93.12 140 PHE A N 1
ATOM 1094 C CA . PHE A 1 140 ? -2.038 -9.903 -17.837 1.00 93.12 140 PHE A CA 1
ATOM 1095 C C . PHE A 1 140 ? -1.432 -9.556 -19.208 1.00 93.12 140 PHE A C 1
ATOM 1097 O O . PHE A 1 140 ? -0.232 -9.303 -19.299 1.00 93.12 140 PHE A O 1
ATOM 1104 N N . ASP A 1 141 ? -2.248 -9.475 -20.261 1.00 92.88 141 ASP A N 1
ATOM 1105 C CA . ASP A 1 141 ? -1.768 -9.184 -21.618 1.00 92.88 141 ASP A CA 1
ATOM 1106 C C . ASP A 1 141 ? -1.114 -7.802 -21.728 1.00 92.88 141 ASP A C 1
ATOM 1108 O O . ASP A 1 141 ? -0.137 -7.627 -22.460 1.00 92.88 141 ASP A O 1
ATOM 1112 N N . ASN A 1 142 ? -1.612 -6.816 -20.976 1.00 93.50 142 ASN A N 1
ATOM 1113 C CA . ASN A 1 142 ? -1.034 -5.475 -20.947 1.00 93.50 142 ASN A CA 1
ATOM 1114 C C . ASN A 1 142 ? 0.309 -5.480 -20.211 1.00 93.50 142 ASN A C 1
ATOM 1116 O O . ASN A 1 142 ? 1.282 -4.903 -20.702 1.00 93.50 142 ASN A O 1
ATOM 1120 N N . GLN A 1 143 ? 0.394 -6.204 -19.091 1.00 94.25 143 GLN A N 1
ATOM 1121 C CA . GLN A 1 143 ? 1.650 -6.395 -18.363 1.00 94.25 143 GLN A CA 1
ATOM 1122 C C . GLN A 1 143 ? 2.699 -7.114 -19.232 1.00 94.25 143 GLN A C 1
ATOM 1124 O O . GLN A 1 143 ? 3.855 -6.695 -19.309 1.00 94.25 143 GLN A O 1
ATOM 1129 N N . ALA A 1 144 ? 2.288 -8.170 -19.943 1.00 92.62 144 ALA A N 1
ATOM 1130 C CA . ALA A 1 144 ? 3.147 -8.951 -20.826 1.00 92.62 144 ALA A CA 1
ATOM 1131 C C . ALA A 1 144 ? 3.685 -8.118 -21.998 1.00 92.62 144 ALA A C 1
ATOM 1133 O O . ALA A 1 144 ? 4.884 -8.162 -22.284 1.00 92.62 144 ALA A O 1
ATOM 1134 N N . LYS A 1 145 ? 2.824 -7.319 -22.646 1.00 91.25 145 LYS A N 1
ATOM 1135 C CA . LYS A 1 145 ? 3.232 -6.380 -23.704 1.00 91.25 145 LYS A CA 1
ATOM 1136 C C . LYS A 1 145 ? 4.255 -5.373 -23.191 1.00 91.25 145 LYS A C 1
ATOM 1138 O O . LYS A 1 145 ? 5.269 -5.156 -23.852 1.00 91.25 145 LYS A O 1
ATOM 1143 N N . TRP A 1 146 ? 4.018 -4.800 -22.010 1.00 90.00 146 TRP A N 1
ATOM 1144 C CA . TRP A 1 146 ? 4.938 -3.842 -21.401 1.00 90.00 146 TRP A CA 1
ATOM 1145 C C . TRP A 1 146 ? 6.318 -4.458 -21.141 1.00 90.00 146 TRP A C 1
ATOM 1147 O O . TRP A 1 146 ? 7.333 -3.825 -21.438 1.00 90.00 146 TRP A O 1
ATOM 1157 N N . LEU A 1 147 ? 6.373 -5.698 -20.640 1.00 89.12 147 LEU A N 1
ATOM 1158 C CA . LEU A 1 147 ? 7.633 -6.411 -20.400 1.00 89.12 147 LEU A CA 1
ATOM 1159 C C . LEU A 1 147 ? 8.415 -6.647 -21.696 1.00 89.12 147 LEU A C 1
ATOM 1161 O O . LEU A 1 147 ? 9.606 -6.352 -21.748 1.00 89.12 147 LEU A O 1
ATOM 1165 N N . ILE A 1 148 ? 7.741 -7.109 -22.753 1.00 87.38 148 ILE A N 1
ATOM 1166 C CA . ILE A 1 148 ? 8.370 -7.358 -24.060 1.00 87.38 148 ILE A CA 1
ATOM 1167 C C . ILE A 1 148 ? 8.925 -6.054 -24.653 1.00 87.38 148 ILE A C 1
ATOM 1169 O O . ILE A 1 148 ? 10.049 -6.022 -25.155 1.00 87.38 148 ILE A O 1
ATOM 1173 N N . GLN A 1 149 ? 8.161 -4.960 -24.574 1.00 85.50 149 GLN A N 1
ATOM 1174 C CA . GLN A 1 149 ? 8.588 -3.655 -25.086 1.00 85.50 149 GLN A CA 1
ATOM 1175 C C . GLN A 1 149 ? 9.777 -3.083 -24.306 1.00 85.50 149 GLN A C 1
ATOM 1177 O O . GLN A 1 149 ? 10.690 -2.518 -24.908 1.00 85.50 149 GLN A O 1
ATOM 1182 N N . ASN A 1 150 ? 9.795 -3.230 -22.979 1.00 80.62 150 ASN A N 1
ATOM 1183 C CA . ASN A 1 150 ? 10.898 -2.722 -22.165 1.00 80.62 150 ASN A CA 1
ATOM 1184 C C . ASN A 1 150 ? 12.163 -3.575 -22.266 1.00 80.62 150 ASN A C 1
ATOM 1186 O O . ASN A 1 150 ? 13.243 -3.002 -22.207 1.00 80.62 150 ASN A O 1
ATOM 1190 N N . GLU A 1 151 ? 12.076 -4.888 -22.495 1.00 75.00 151 GLU A N 1
ATOM 1191 C CA . GLU A 1 151 ? 13.257 -5.692 -22.850 1.00 75.00 151 GLU A CA 1
ATOM 1192 C C . GLU A 1 151 ? 13.859 -5.231 -24.182 1.00 75.00 151 GLU A C 1
ATOM 1194 O O . GLU A 1 151 ? 15.058 -4.967 -24.261 1.00 75.00 151 GLU A O 1
ATOM 1199 N N . ALA A 1 152 ? 13.023 -5.039 -25.210 1.00 62.34 152 ALA A N 1
ATOM 1200 C CA . ALA A 1 152 ? 13.476 -4.578 -26.524 1.00 62.34 152 ALA A CA 1
ATOM 1201 C C . ALA A 1 152 ? 14.139 -3.184 -26.484 1.00 62.34 152 ALA A C 1
ATOM 1203 O O . ALA A 1 152 ? 14.994 -2.869 -27.316 1.00 62.34 152 ALA A O 1
ATOM 1204 N N . ASN A 1 153 ? 13.756 -2.352 -25.511 1.00 61.62 153 ASN A N 1
ATOM 1205 C CA . ASN A 1 153 ? 14.314 -1.015 -25.305 1.00 61.62 153 ASN A CA 1
ATOM 1206 C C . ASN A 1 153 ? 15.436 -0.970 -24.251 1.00 61.62 153 ASN A C 1
ATOM 1208 O O . ASN A 1 153 ? 16.242 -0.038 -24.266 1.00 61.62 153 ASN A O 1
ATOM 1212 N N . GLY A 1 154 ? 15.532 -1.969 -23.370 1.00 54.69 154 GLY A N 1
ATOM 1213 C CA . GLY A 1 154 ? 16.530 -2.061 -22.301 1.00 54.69 154 GLY A CA 1
ATOM 1214 C C . GLY A 1 154 ? 17.961 -2.181 -22.822 1.00 54.69 154 GLY A C 1
ATOM 1215 O O . GLY A 1 154 ? 18.880 -1.634 -22.215 1.00 54.69 154 GLY A O 1
ATOM 1216 N N . ASP A 1 155 ? 18.150 -2.779 -24.002 1.00 48.62 155 ASP A N 1
ATOM 1217 C CA . ASP A 1 155 ? 19.451 -2.782 -24.682 1.00 48.62 155 ASP A CA 1
ATOM 1218 C C . ASP A 1 155 ? 19.776 -1.452 -25.383 1.00 48.62 155 ASP A C 1
ATOM 1220 O O . ASP A 1 155 ? 20.949 -1.115 -25.552 1.00 48.62 155 ASP A O 1
ATOM 1224 N N . LYS A 1 156 ? 18.768 -0.642 -25.738 1.00 48.66 156 LYS A N 1
ATOM 1225 C CA . LYS A 1 156 ? 18.979 0.658 -26.403 1.00 48.66 156 LYS A CA 1
ATOM 1226 C C . LYS A 1 156 ? 19.332 1.788 -25.434 1.00 48.66 156 LYS A C 1
ATOM 1228 O O . LYS A 1 156 ? 19.909 2.785 -25.858 1.00 48.66 156 LYS A O 1
ATOM 1233 N N . HIS A 1 157 ? 19.043 1.624 -24.143 1.00 47.66 157 HIS A N 1
ATOM 1234 C CA . HIS A 1 157 ? 19.388 2.578 -23.084 1.00 47.66 157 HIS A CA 1
ATOM 1235 C C . HIS A 1 157 ? 20.552 2.117 -22.197 1.00 47.66 157 HIS A C 1
ATOM 1237 O O . HIS A 1 157 ? 20.657 2.549 -21.048 1.00 47.66 157 HIS A O 1
ATOM 1243 N N . ARG A 1 158 ? 21.469 1.282 -22.711 1.00 51.19 158 ARG A N 1
ATOM 1244 C CA . ARG A 1 158 ? 22.762 1.059 -22.046 1.00 51.19 158 ARG A CA 1
ATOM 1245 C C . ARG A 1 158 ? 23.491 2.393 -21.890 1.00 51.19 158 ARG A C 1
ATOM 1247 O O . ARG A 1 158 ? 24.111 2.867 -22.832 1.00 51.19 158 ARG A O 1
ATOM 1254 N N . ASN A 1 159 ? 23.384 2.963 -20.688 1.00 56.25 159 ASN A N 1
ATOM 1255 C CA . ASN A 1 159 ? 24.258 3.958 -20.075 1.00 56.25 159 ASN A CA 1
ATOM 1256 C C . ASN A 1 159 ? 25.080 4.772 -21.076 1.00 56.25 159 ASN A C 1
ATOM 1258 O O . ASN A 1 159 ? 26.298 4.608 -21.139 1.00 56.25 159 ASN A O 1
ATOM 1262 N N . THR A 1 160 ? 24.459 5.691 -21.817 1.00 57.28 160 THR A N 1
ATOM 1263 C CA . THR A 1 160 ? 25.249 6.811 -22.326 1.00 57.28 160 THR A CA 1
ATOM 1264 C C . THR A 1 160 ? 25.779 7.512 -21.076 1.00 57.28 160 THR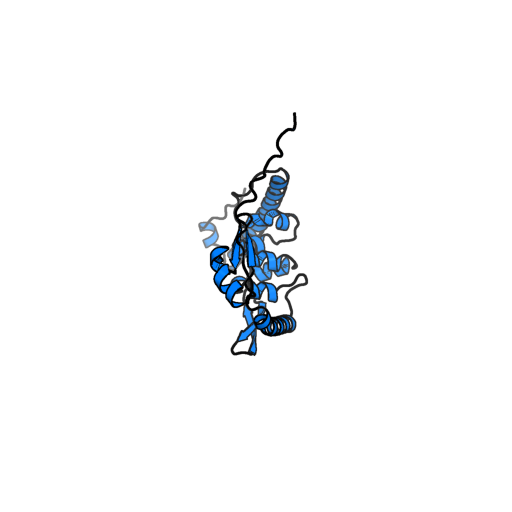 A C 1
ATOM 1266 O O . THR A 1 160 ? 24.962 7.967 -20.266 1.00 57.28 160 THR A O 1
ATOM 1269 N N . PRO A 1 161 ? 27.101 7.527 -20.825 1.00 61.19 161 PRO A N 1
ATOM 1270 C CA . PRO A 1 161 ? 27.621 8.100 -19.598 1.00 61.19 161 PRO A CA 1
ATOM 1271 C C . PRO A 1 161 ? 27.171 9.555 -19.544 1.00 61.19 161 PRO A C 1
ATOM 1273 O O . PRO A 1 161 ? 27.452 10.331 -20.458 1.00 61.19 161 PRO A O 1
ATOM 1276 N N . LYS A 1 162 ? 26.422 9.927 -18.504 1.00 71.06 162 LYS A N 1
ATOM 1277 C CA . LYS A 1 162 ? 26.015 11.318 -18.336 1.00 71.06 162 LYS A CA 1
ATOM 1278 C C . LYS A 1 162 ? 27.270 12.123 -18.023 1.00 71.06 162 LYS A C 1
ATOM 1280 O O . LYS A 1 162 ? 27.901 11.893 -16.992 1.00 71.06 162 LYS A O 1
ATOM 1285 N N . ILE A 1 163 ? 27.622 13.033 -18.924 1.00 77.88 163 ILE A N 1
ATOM 1286 C CA . ILE A 1 163 ? 28.721 13.975 -18.733 1.00 77.88 163 ILE A CA 1
ATOM 1287 C C . ILE A 1 163 ? 28.140 15.207 -18.043 1.00 77.88 163 ILE A C 1
ATOM 1289 O O . ILE A 1 163 ? 27.244 15.857 -18.580 1.00 77.88 163 ILE A O 1
ATOM 1293 N N . THR A 1 164 ? 28.615 15.509 -16.839 1.00 76.69 164 THR A N 1
ATOM 1294 C CA . THR A 1 164 ? 28.188 16.681 -16.066 1.00 76.69 164 THR A CA 1
ATOM 1295 C C . THR A 1 164 ? 29.408 17.528 -15.737 1.00 76.69 164 THR A C 1
ATOM 1297 O O . THR A 1 164 ? 30.360 17.018 -15.160 1.00 76.69 164 THR A O 1
ATOM 1300 N N . ALA A 1 165 ? 29.385 18.814 -16.085 1.00 79.31 165 ALA A N 1
ATOM 1301 C CA . ALA A 1 165 ? 30.415 19.764 -15.671 1.00 79.31 165 ALA A CA 1
ATOM 1302 C C . ALA A 1 165 ? 29.976 20.476 -14.385 1.00 79.31 165 ALA A C 1
ATOM 1304 O O . ALA A 1 165 ? 28.861 20.999 -14.305 1.00 79.31 165 ALA A O 1
ATOM 1305 N N . THR A 1 166 ? 30.835 20.491 -13.370 1.00 77.19 166 THR A N 1
ATOM 1306 C CA . THR A 1 166 ? 30.587 21.208 -12.117 1.00 77.19 166 THR A CA 1
ATOM 1307 C C . THR A 1 166 ? 30.993 22.679 -12.250 1.00 77.19 166 THR A C 1
ATOM 1309 O O . THR A 1 166 ? 31.791 23.059 -13.108 1.00 77.19 166 THR A O 1
ATOM 1312 N N . LYS A 1 167 ? 30.470 23.546 -11.370 1.00 72.75 167 LYS A N 1
ATOM 1313 C CA . LYS A 1 167 ? 30.848 24.975 -11.340 1.00 72.75 167 LYS A CA 1
ATOM 1314 C C . LYS A 1 167 ? 32.325 25.203 -10.981 1.00 72.75 167 LYS A C 1
ATOM 1316 O O . LYS A 1 167 ? 32.850 26.268 -11.283 1.00 72.75 167 LYS A O 1
ATOM 1321 N N . SER A 1 168 ? 32.974 24.226 -10.344 1.00 75.00 168 SER A N 1
ATOM 1322 C CA . SER A 1 168 ? 34.405 24.233 -10.018 1.00 75.00 168 SER A CA 1
ATOM 1323 C C . SER A 1 168 ? 35.300 23.809 -11.189 1.00 75.00 168 SER A C 1
ATOM 1325 O O . SER A 1 168 ? 36.517 23.910 -11.067 1.00 75.00 168 SER A O 1
ATOM 1327 N N . GLY A 1 169 ? 34.726 23.392 -12.324 1.00 70.44 169 GLY A N 1
ATOM 1328 C CA . GLY A 1 169 ? 35.476 23.002 -13.522 1.00 70.44 169 GLY A CA 1
ATOM 1329 C C . GLY A 1 169 ? 35.841 21.517 -13.597 1.00 70.44 169 GLY A C 1
ATOM 1330 O O . GLY A 1 169 ? 36.616 21.138 -14.470 1.00 70.44 169 GLY A O 1
ATOM 1331 N N . GLU A 1 170 ? 35.284 20.676 -12.723 1.00 78.88 170 GLU A N 1
ATOM 1332 C CA . GLU A 1 170 ? 35.428 19.219 -12.814 1.00 78.88 170 GLU A CA 1
ATOM 1333 C C . GLU A 1 170 ? 34.417 18.645 -13.810 1.00 78.88 170 GLU A C 1
ATOM 1335 O O . GLU A 1 170 ? 33.279 19.116 -13.911 1.00 78.88 170 GLU A O 1
ATOM 1340 N N . ILE A 1 171 ? 34.814 17.598 -14.530 1.00 81.88 171 ILE A N 1
ATOM 1341 C CA . ILE A 1 171 ? 33.961 16.898 -15.488 1.00 81.88 171 ILE A CA 1
ATOM 1342 C C . ILE A 1 171 ? 33.694 15.495 -14.948 1.00 81.88 171 ILE A C 1
ATOM 1344 O O . ILE A 1 171 ? 34.600 14.687 -14.787 1.00 81.88 171 ILE A O 1
ATOM 1348 N N . ILE A 1 172 ? 32.431 15.196 -14.663 1.00 81.81 172 ILE A N 1
ATOM 1349 C CA . ILE A 1 172 ? 31.994 13.900 -14.145 1.00 81.81 172 ILE A CA 1
ATOM 1350 C C . ILE A 1 172 ? 31.409 13.095 -15.300 1.00 81.81 172 ILE A C 1
ATOM 1352 O O . ILE A 1 172 ? 30.428 13.518 -15.914 1.00 81.81 172 ILE A O 1
ATOM 1356 N N . VAL A 1 173 ? 31.987 11.927 -15.579 1.00 81.81 173 VAL A N 1
ATOM 1357 C CA . VAL A 1 173 ? 31.504 10.976 -16.588 1.00 81.81 173 VAL A CA 1
ATOM 1358 C C . VAL A 1 173 ? 31.035 9.716 -15.866 1.00 81.81 173 VAL A C 1
ATOM 1360 O O . VAL A 1 173 ? 31.834 8.881 -15.440 1.00 81.81 173 VAL A O 1
ATOM 1363 N N . GLY A 1 174 ? 29.721 9.580 -15.675 1.00 79.31 174 GLY A N 1
ATOM 1364 C CA . GLY A 1 174 ? 29.164 8.494 -14.862 1.00 79.31 174 GLY A CA 1
ATOM 1365 C C . GLY A 1 174 ? 29.576 8.612 -13.387 1.00 79.31 174 GLY A C 1
ATOM 1366 O O . GLY A 1 174 ? 29.049 9.464 -12.680 1.00 79.31 174 GLY A O 1
ATOM 1367 N N . ARG A 1 175 ? 30.490 7.745 -12.922 1.00 77.81 175 ARG A N 1
ATOM 1368 C CA . ARG A 1 175 ? 31.066 7.769 -11.555 1.00 77.81 175 ARG A CA 1
ATOM 1369 C C . ARG A 1 175 ? 32.523 8.243 -11.515 1.00 77.81 175 ARG A C 1
ATOM 1371 O O . ARG A 1 175 ? 33.112 8.296 -10.441 1.00 77.81 175 ARG A O 1
ATOM 1378 N N . THR A 1 176 ? 33.107 8.549 -12.669 1.00 78.69 176 THR A N 1
ATOM 1379 C CA . THR A 1 176 ? 34.509 8.955 -12.772 1.00 78.69 176 THR A CA 1
ATOM 1380 C C . THR A 1 176 ? 34.599 10.472 -12.769 1.00 78.69 176 THR A C 1
ATOM 1382 O O . THR A 1 176 ? 33.915 11.136 -13.549 1.00 78.69 176 THR A O 1
ATOM 1385 N N . HIS A 1 177 ? 35.450 11.007 -11.899 1.00 83.88 177 HIS A N 1
ATOM 1386 C CA . HIS A 1 177 ? 35.787 12.424 -11.854 1.00 83.88 177 HIS A CA 1
ATOM 1387 C C . HIS A 1 177 ? 37.024 12.654 -12.718 1.00 83.88 177 HIS A C 1
ATOM 1389 O O . HIS A 1 177 ? 38.035 11.984 -12.526 1.00 83.88 177 HIS A O 1
ATOM 1395 N N . LEU A 1 178 ? 36.922 13.570 -13.676 1.00 83.62 178 LEU A N 1
ATOM 1396 C CA . LEU A 1 178 ? 37.999 13.953 -14.577 1.00 83.62 178 LEU A CA 1
ATOM 1397 C C . LEU A 1 178 ? 38.301 15.437 -14.389 1.00 83.62 178 LEU A C 1
ATOM 1399 O O . LEU A 1 178 ? 37.398 16.280 -14.335 1.00 83.62 178 LEU A O 1
ATOM 1403 N N . THR A 1 179 ? 39.584 15.755 -14.315 1.00 82.25 179 THR A N 1
ATOM 1404 C CA . THR A 1 179 ? 40.087 17.120 -14.430 1.00 82.25 179 THR A CA 1
ATOM 1405 C C . THR A 1 179 ? 40.274 17.488 -15.902 1.00 82.25 179 THR A C 1
ATOM 1407 O O . THR A 1 179 ? 40.221 16.641 -16.796 1.00 82.25 179 THR A O 1
ATOM 1410 N N . VAL A 1 180 ? 40.494 18.775 -16.179 1.00 76.81 180 VAL A N 1
ATOM 1411 C CA . VAL A 1 180 ? 40.814 19.235 -17.541 1.00 76.81 180 VAL A CA 1
ATOM 1412 C C . VAL A 1 180 ? 42.100 18.577 -18.052 1.00 76.81 180 VAL A C 1
ATOM 1414 O O . VAL A 1 180 ? 42.163 18.222 -19.227 1.00 76.81 180 VAL A O 1
ATOM 1417 N N . ASP A 1 181 ? 43.080 18.359 -17.172 1.00 80.06 181 ASP A N 1
ATOM 1418 C CA . ASP A 1 181 ? 44.369 17.758 -17.523 1.00 80.06 181 ASP A CA 1
ATOM 1419 C C . ASP A 1 181 ? 44.214 16.293 -17.957 1.00 80.06 181 ASP A C 1
ATOM 1421 O O . ASP A 1 181 ? 44.843 15.870 -18.929 1.00 80.06 181 ASP A O 1
ATOM 1425 N N . ASP A 1 182 ? 43.288 15.554 -17.336 1.00 82.19 182 ASP A N 1
ATOM 1426 C CA . ASP A 1 182 ? 42.977 14.161 -17.694 1.00 82.19 182 ASP A CA 1
ATOM 1427 C C . ASP A 1 182 ? 42.386 14.027 -19.110 1.00 82.19 182 ASP A C 1
ATOM 1429 O O . ASP A 1 182 ? 42.475 12.969 -19.737 1.00 82.19 182 ASP A O 1
ATOM 1433 N N . LEU A 1 183 ? 41.788 15.099 -19.641 1.00 80.56 183 LEU A N 1
ATOM 1434 C CA . LEU A 1 183 ? 41.170 15.116 -20.969 1.00 80.56 183 LEU A CA 1
ATOM 1435 C C . LEU A 1 183 ? 42.140 15.520 -22.086 1.00 80.56 183 LEU A C 1
ATOM 1437 O O . LEU A 1 183 ? 41.851 15.260 -23.257 1.00 80.56 183 LEU A O 1
ATOM 1441 N N . ILE A 1 184 ? 43.289 16.124 -21.759 1.00 78.31 184 ILE A N 1
ATOM 1442 C CA . ILE A 1 184 ? 44.270 16.596 -22.751 1.00 78.31 184 ILE A CA 1
ATOM 1443 C C . ILE A 1 184 ? 44.773 15.455 -23.650 1.00 78.3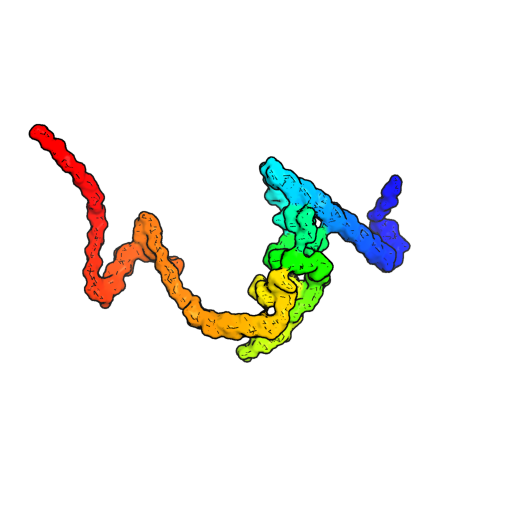1 184 ILE A C 1
ATOM 1445 O O . ILE A 1 184 ? 44.760 15.643 -24.874 1.00 78.31 184 ILE A O 1
ATOM 1449 N N . PRO A 1 185 ? 45.172 14.274 -23.127 1.00 80.25 185 PRO A N 1
ATOM 1450 C CA . PRO A 1 185 ? 45.649 13.181 -23.973 1.00 80.25 185 PRO A CA 1
ATOM 1451 C C . PRO A 1 185 ? 44.570 12.677 -24.935 1.00 80.25 185 PRO A C 1
ATOM 1453 O O . PRO A 1 185 ? 44.844 12.457 -26.114 1.00 80.25 185 PRO A O 1
ATOM 1456 N N . ALA A 1 186 ? 43.328 12.555 -24.457 1.00 80.25 186 ALA A N 1
ATOM 1457 C CA . ALA A 1 186 ? 42.205 12.073 -25.256 1.00 80.25 186 ALA A CA 1
ATOM 1458 C C . ALA A 1 186 ? 41.825 13.059 -26.374 1.00 80.25 186 ALA A C 1
ATOM 1460 O O . ALA A 1 186 ? 41.635 12.658 -27.520 1.00 80.25 186 ALA A O 1
ATOM 1461 N N . LEU A 1 187 ? 41.764 14.358 -26.068 1.00 78.94 187 LEU A N 1
ATOM 1462 C CA . LEU A 1 187 ? 41.466 15.399 -27.056 1.00 78.94 187 LEU A CA 1
ATOM 1463 C C . LEU A 1 187 ? 42.595 15.557 -28.084 1.00 78.94 187 LEU A C 1
ATOM 1465 O O . LEU A 1 187 ? 42.321 15.743 -29.270 1.00 78.94 187 LEU A O 1
ATOM 1469 N N . SER A 1 188 ? 43.851 15.408 -27.655 1.00 80.62 188 SER A N 1
ATOM 1470 C CA . SER A 1 188 ? 45.010 15.428 -28.556 1.00 80.62 188 SER A CA 1
ATOM 1471 C C . SER A 1 188 ? 45.018 14.222 -29.499 1.00 80.62 188 SER A C 1
ATOM 1473 O O . SER A 1 188 ? 45.303 14.379 -30.684 1.00 80.62 188 SER A O 1
ATOM 1475 N N . ALA A 1 189 ? 44.638 13.031 -29.016 1.00 79.06 189 ALA A N 1
ATOM 1476 C CA . ALA A 1 189 ? 44.502 11.830 -29.846 1.00 79.06 189 ALA A CA 1
ATOM 1477 C C . ALA A 1 189 ? 43.412 11.967 -30.927 1.00 79.06 189 ALA A C 1
ATOM 1479 O O . ALA A 1 189 ? 43.490 11.323 -31.970 1.00 79.06 189 ALA A O 1
ATOM 1480 N N . LEU A 1 190 ? 42.425 12.838 -30.703 1.00 81.44 190 LEU A N 1
ATOM 1481 C CA . LEU A 1 190 ? 41.391 13.200 -31.676 1.00 81.44 190 LEU A CA 1
ATOM 1482 C C . LEU A 1 190 ? 41.806 14.362 -32.603 1.00 81.44 190 LEU A C 1
ATOM 1484 O O . LEU A 1 190 ? 41.004 14.805 -33.421 1.00 81.44 190 LEU A O 1
ATOM 1488 N N . GLY A 1 191 ? 43.043 14.861 -32.493 1.00 81.06 191 GLY A N 1
ATOM 1489 C CA . GLY A 1 191 ? 43.593 15.923 -33.342 1.00 81.06 191 GLY A CA 1
ATOM 1490 C C . GLY A 1 191 ? 43.266 17.349 -32.890 1.00 81.06 191 GLY A C 1
ATOM 1491 O O . GLY A 1 191 ? 43.569 18.302 -33.611 1.00 81.06 191 GLY A O 1
ATOM 1492 N N . TYR A 1 192 ? 42.668 17.530 -31.710 1.00 79.44 192 TYR A N 1
ATOM 1493 C CA . TYR A 1 192 ? 42.392 18.858 -31.166 1.00 79.44 192 TYR A CA 1
ATOM 1494 C C . TYR A 1 192 ? 43.600 19.415 -30.412 1.00 79.44 192 TYR A C 1
ATOM 1496 O O . TYR A 1 192 ? 44.243 18.727 -29.623 1.00 79.44 192 TYR A O 1
ATOM 1504 N N . VAL A 1 193 ? 43.870 20.709 -30.598 1.00 75.25 193 VAL A N 1
ATOM 1505 C CA . VAL A 1 193 ? 44.885 21.433 -29.823 1.00 75.25 193 VAL A CA 1
ATOM 1506 C C . VAL A 1 193 ? 44.223 22.043 -28.592 1.00 75.25 193 VAL A C 1
ATOM 1508 O O . VAL A 1 193 ? 43.508 23.043 -28.692 1.00 75.25 193 VAL A O 1
ATOM 1511 N N . VAL A 1 194 ? 44.470 21.459 -27.420 1.00 69.31 194 VAL A N 1
ATOM 1512 C CA . VAL A 1 194 ? 43.965 21.985 -26.146 1.00 69.31 194 VAL A CA 1
ATOM 1513 C C . VAL A 1 194 ? 44.927 23.049 -25.618 1.00 69.31 194 VAL A C 1
ATOM 1515 O O . VAL A 1 194 ? 46.091 22.765 -25.348 1.00 69.31 194 VAL A O 1
ATOM 1518 N N . LYS A 1 195 ? 44.450 24.291 -25.471 1.00 67.06 195 LYS A N 1
ATOM 1519 C CA . LYS A 1 195 ? 45.206 25.385 -24.842 1.00 67.06 195 LYS A CA 1
ATOM 1520 C C . LYS A 1 195 ? 44.596 25.694 -23.473 1.00 67.06 195 LYS A C 1
ATOM 1522 O O . LYS A 1 195 ? 43.459 26.172 -23.439 1.00 67.06 195 LYS A O 1
ATOM 1527 N N . PRO A 1 196 ? 45.303 25.458 -22.356 1.00 56.09 196 PRO A N 1
ATOM 1528 C CA . PRO A 1 196 ? 44.773 25.791 -21.045 1.00 56.09 196 PRO A CA 1
ATOM 1529 C C . PRO A 1 196 ? 44.679 27.315 -20.904 1.00 56.09 196 PRO A C 1
ATOM 1531 O O . PRO A 1 196 ? 45.672 28.036 -21.017 1.00 56.09 196 PRO A O 1
ATOM 1534 N N . ILE A 1 197 ? 43.469 27.827 -20.677 1.00 54.56 197 ILE A N 1
ATOM 1535 C CA . ILE A 1 197 ? 43.255 29.244 -20.371 1.00 54.56 197 ILE A CA 1
ATOM 1536 C C . ILE A 1 197 ? 43.527 29.428 -18.877 1.00 54.56 197 ILE A C 1
ATOM 1538 O O . ILE A 1 197 ? 42.609 29.445 -18.058 1.00 54.56 197 ILE A O 1
ATOM 1542 N N . TYR A 1 198 ? 44.797 29.562 -18.502 1.00 47.34 198 TYR A N 1
ATOM 1543 C CA . TYR A 1 198 ? 45.140 29.975 -17.146 1.00 47.34 198 TYR A CA 1
ATOM 1544 C C . TYR A 1 198 ? 44.798 31.459 -16.964 1.00 47.34 198 TYR A C 1
ATOM 1546 O O . TYR A 1 198 ? 45.442 32.337 -17.528 1.00 47.34 198 TYR A O 1
ATOM 1554 N N . GLY A 1 199 ? 43.755 31.726 -16.174 1.00 45.06 199 GLY A N 1
ATOM 1555 C CA . GLY A 1 199 ? 43.512 32.998 -15.493 1.00 45.06 199 GLY A CA 1
ATOM 1556 C C . GLY A 1 199 ? 43.431 34.251 -16.371 1.00 45.06 199 GLY A C 1
ATOM 1557 O O . GLY A 1 199 ? 44.401 34.993 -16.504 1.00 45.06 199 GLY A O 1
ATOM 1558 N N . ARG A 1 200 ? 42.217 34.628 -16.800 1.00 41.75 200 ARG A N 1
ATOM 1559 C CA . ARG A 1 200 ? 41.910 36.052 -17.032 1.00 41.75 200 ARG A CA 1
ATOM 1560 C C . ARG A 1 200 ? 41.971 36.792 -15.686 1.00 41.75 200 ARG A C 1
ATOM 1562 O O . ARG A 1 200 ? 40.941 37.019 -15.054 1.00 41.75 200 ARG A O 1
ATOM 1569 N N . LYS A 1 201 ? 43.163 37.195 -15.232 1.00 41.28 201 LYS A N 1
ATOM 1570 C CA . LYS A 1 201 ? 43.272 38.309 -14.279 1.00 41.28 201 LYS A CA 1
ATOM 1571 C C . LYS A 1 201 ? 42.709 39.538 -14.995 1.00 41.28 201 LYS A C 1
ATOM 1573 O O . LYS A 1 201 ? 43.238 39.950 -16.022 1.00 41.28 201 LYS A O 1
ATOM 1578 N N . LYS A 1 202 ? 41.601 40.087 -14.489 1.00 40.34 202 LYS A N 1
ATOM 1579 C CA . LYS A 1 202 ? 41.052 41.370 -14.948 1.00 40.34 202 LYS A CA 1
ATOM 1580 C C . LYS A 1 202 ? 42.139 42.437 -14.786 1.00 40.34 202 LYS A C 1
ATOM 1582 O O . LYS A 1 202 ? 42.446 42.826 -13.663 1.00 40.34 202 LYS A O 1
ATOM 1587 N N . ILE A 1 203 ? 42.720 42.894 -15.890 1.00 41.25 203 ILE A N 1
ATOM 1588 C CA . ILE A 1 203 ? 43.561 44.091 -15.910 1.00 41.25 203 ILE A CA 1
ATOM 1589 C C . ILE A 1 203 ? 42.597 45.278 -15.795 1.00 41.25 203 ILE A C 1
ATOM 1591 O O . ILE A 1 203 ? 41.751 45.468 -16.668 1.00 41.25 203 ILE A O 1
ATOM 1595 N N . LYS A 1 204 ? 42.661 46.029 -14.688 1.00 36.91 204 LYS A N 1
ATOM 1596 C CA . LYS A 1 204 ? 41.976 47.326 -14.583 1.00 36.91 204 LYS A CA 1
ATOM 1597 C C . LYS A 1 204 ? 42.682 48.315 -15.526 1.00 36.91 204 LYS A C 1
ATOM 1599 O O . LYS A 1 204 ? 43.913 48.344 -15.503 1.00 36.91 204 LYS A O 1
ATOM 1604 N N . PRO A 1 205 ? 41.959 49.107 -16.334 1.00 37.69 205 PRO A N 1
ATOM 1605 C CA . PRO A 1 205 ? 42.586 50.161 -17.121 1.00 37.69 205 PRO A CA 1
ATOM 1606 C C . PRO A 1 205 ? 43.156 51.234 -16.184 1.00 37.69 205 PRO A C 1
ATOM 1608 O O . PRO A 1 205 ? 42.530 51.581 -15.182 1.00 37.69 205 PRO A O 1
ATOM 1611 N N . ALA A 1 206 ? 44.363 51.708 -16.491 1.00 36.00 206 ALA A N 1
ATOM 1612 C CA . ALA A 1 206 ? 45.008 52.796 -15.769 1.00 36.00 206 ALA A CA 1
ATOM 1613 C C . ALA A 1 206 ? 44.219 54.098 -15.971 1.00 36.00 206 ALA A C 1
ATOM 1615 O O . ALA A 1 206 ? 43.831 54.420 -17.095 1.00 36.00 206 ALA A O 1
ATOM 1616 N N . GLU A 1 207 ? 43.983 54.829 -14.882 1.00 43.25 207 GLU A N 1
ATOM 1617 C CA . GLU A 1 207 ? 43.433 56.182 -14.926 1.00 43.25 207 GLU A CA 1
ATOM 1618 C C . GLU A 1 207 ? 44.416 57.099 -15.661 1.00 43.25 207 GLU A C 1
ATOM 1620 O O . GLU A 1 207 ? 45.580 57.228 -15.274 1.00 43.25 207 GLU A O 1
ATOM 1625 N N . VAL A 1 208 ? 43.944 57.707 -16.747 1.00 40.94 208 VAL A N 1
ATOM 1626 C CA . VAL A 1 208 ? 44.665 58.762 -17.461 1.00 40.94 208 VAL A CA 1
ATOM 1627 C C . VAL A 1 208 ? 44.450 60.058 -16.678 1.00 40.94 208 VAL A C 1
ATOM 1629 O O . VAL A 1 208 ? 43.304 60.451 -16.460 1.00 40.94 208 VAL A O 1
ATOM 1632 N N . LYS A 1 209 ? 45.547 60.671 -16.220 1.00 45.75 209 LYS A N 1
ATOM 1633 C CA . LYS A 1 209 ? 45.573 62.045 -15.700 1.00 45.75 209 LYS A CA 1
ATOM 1634 C C . LYS A 1 209 ? 45.574 63.051 -16.841 1.00 45.75 209 LYS A C 1
ATOM 1636 O O . LYS A 1 209 ? 46.256 62.765 -17.850 1.00 45.75 209 LYS A O 1
#

Sequence (209 aa):
MTNEFTLENARNLTDQQLVDALKEGLAMSEEGIRHAAISVAVLEERGRDMSMLPDTFRYAREIAEGQLSPHAAWLLARIPHAIRSILPLPLDMQDEIADGMKIKIAVRKDGRTMSDERTIYEMSQLQMRLAFSETGISPFDNQAKWLIQNEANGDKHRNTPKITATKSGEIIVGRTHLTVDDLIPALSALGYVVKPIYGRKKIKPAEVK

Organism: NCBI:txid576117